Protein AF-A0A9E5YAW2-F1 (afdb_monomer)

Solvent-accessible surface area (backbone atoms only — not comparable to full-atom values): 20060 Å² total; per-residue (Å²): 83,80,45,77,28,49,74,46,93,93,52,89,52,73,69,43,76,51,78,44,62,69,88,76,58,61,86,95,58,71,32,75,67,67,54,45,67,61,43,64,74,60,48,50,75,54,28,79,39,36,44,41,81,50,26,52,58,41,66,25,52,77,63,74,43,56,58,72,37,30,33,29,75,43,44,93,49,40,41,65,52,37,74,77,42,50,67,67,37,47,76,61,71,46,84,53,78,42,52,69,49,30,47,76,70,46,33,40,33,31,30,29,69,80,72,53,70,47,65,26,32,48,70,28,44,41,49,27,47,70,42,59,87,81,56,57,38,34,55,41,79,73,71,71,26,29,30,51,39,34,69,59,67,92,63,56,42,78,39,36,48,52,55,52,54,51,39,50,68,35,81,41,70,35,86,65,70,95,61,46,74,43,74,42,69,10,54,54,65,36,77,56,17,52,65,29,73,93,47,39,80,40,61,82,95,68,80,55,27,36,37,40,38,53,22,66,35,69,57,52,81,64,40,29,38,32,78,51,65,30,37,36,20,63,42,23,26,36,40,46,47,49,93,79,41,51,58,28,55,50,53,46,57,60,22,64,70,38,50,41,49,46,67,47,74,30,45,78,39,79,47,99,69,16,32,36,37,50,53,39,80,54,49,46,70,39,65,28,48,72,54,83,67,48,74,83,52,76,78,60,51,67,51,47,68,46,71,66,47,47,53,77,63,37,71,72,33,66,44,47,50,53,52,37,35,54,53,35,42,63,66,66,45,93,57,28,73,64,50,49,56,58,48,49,55,45,38,53,50,49,54,48,54,44,43,52,53,19,55,59,66,66,80,76,119

Radius of gyration: 24.09 Å; Cα contacts (8 Å, |Δi|>4): 649; chains: 1; bounding box: 56×38×74 Å

Mean predicted aligned error: 6.83 Å

Secondary structure (DSSP, 8-state):
-EEEEESSTT-S-EEEEEE--GGGPPTT-GGGGT--HHIIIIIGGG--EEGGGTEEEEEPB--S-HHHHEEEE-GGGHHHHHHH-HHHHHHTT---SSHHHHHHTTEEEEEETTS-EEEEEGGGEEEEE--GGG--BSEESS--EEEE--SSTT---HHHHHHHHHHHT-EEEP-SSTTTT-EEE-GGGSTTGGGS-S-TT-------EEEEEBSEESS---EEEEEEEEEEBTTBEEEEEGGG-HHHHHHHHTSHHHHHHHHHHSEE--STT--EE--HHHHTT-EE--GGGS---GGGGGGTSSBPPPHHHHTT-HHHHHHHHHHHHHHT-S-HHHHHHHHHHHHHHHHHHHHHHHHHTTS--

pLDDT: mean 89.14, std 11.14, range [32.22, 98.44]

Foldseek 3Di:
DKAFDALAVPDPHTPDIDDDDPVPDDPPAPLVNQFDPCCVPPNQVLLPAALLVFKAKFFFFDLVCQQQFKKFFPLVCVLVVCVVPVPVVVVLVDPDNHSVSLVVVQWTWIAGPVGDIFIFHVQQKFAEAAACVVAFAQEAADRRMITGAHVVNVDGDPSVVVSQVVQQQDFDAACDDPRHGDTDGHQCPRPRLVVPPPHSRHTPDDWFAQWKAFFWAAQFQHIHGYPDGGGYHNRIMHIGGPPPLRPLSRLCSLALSNLSLQLSQFDQDADDQRITGDDSVSSRGRGHHPSVLDDPDVVLVVLRRDTTDGLVVLLVRPSNVVSNLSRCVSSPDPCSVVSSVVSSVSSVSSSVSSRVNSVVSVVPD

Structure (mmCIF, N/CA/C/O backbone):
data_AF-A0A9E5YAW2-F1
#
_entry.id   AF-A0A9E5YAW2-F1
#
loop_
_atom_site.group_PDB
_atom_site.id
_atom_site.type_symbol
_atom_site.label_atom_id
_atom_site.label_alt_id
_atom_site.label_comp_id
_atom_site.label_asym_id
_atom_site.label_entity_id
_atom_site.label_seq_id
_atom_site.pdbx_PDB_ins_code
_atom_site.Cartn_x
_atom_site.Cartn_y
_atom_site.Cartn_z
_atom_site.occupancy
_atom_site.B_iso_or_equiv
_atom_site.auth_seq_id
_atom_site.auth_comp_id
_atom_site.auth_asym_id
_atom_site.auth_atom_id
_atom_site.pdbx_PDB_model_num
ATOM 1 N N . MET A 1 1 ? -9.498 -16.369 33.486 1.00 65.00 1 MET A N 1
ATOM 2 C CA . MET A 1 1 ? -8.030 -16.239 33.370 1.00 65.00 1 MET A CA 1
ATOM 3 C C . MET A 1 1 ? -7.664 -14.781 33.599 1.00 65.00 1 MET A C 1
ATOM 5 O O . MET A 1 1 ? -8.231 -13.917 32.940 1.00 65.00 1 MET A O 1
ATOM 9 N N . ARG A 1 2 ? -6.793 -14.501 34.575 1.00 75.19 2 ARG A N 1
ATOM 10 C CA . ARG A 1 2 ? -6.318 -13.142 34.854 1.00 75.19 2 ARG A CA 1
ATOM 11 C C . ARG A 1 2 ? -5.061 -12.883 34.041 1.00 75.19 2 ARG A C 1
ATOM 13 O O . ARG A 1 2 ? -4.143 -13.696 34.037 1.00 75.19 2 ARG A O 1
ATOM 20 N N . PHE A 1 3 ? -5.040 -11.746 33.379 1.00 72.56 3 PHE A N 1
ATOM 21 C CA . PHE A 1 3 ? -3.914 -11.259 32.619 1.00 72.56 3 PHE A CA 1
ATOM 22 C C . PHE A 1 3 ? -3.433 -9.956 33.236 1.00 72.56 3 PHE A C 1
ATOM 24 O O . PHE A 1 3 ? -4.241 -9.074 33.523 1.00 72.56 3 PHE A O 1
ATOM 31 N N . THR A 1 4 ? -2.126 -9.833 33.427 1.00 75.94 4 THR A N 1
ATOM 32 C CA . THR A 1 4 ? -1.498 -8.626 33.964 1.00 75.94 4 THR A CA 1
ATOM 33 C C . THR A 1 4 ? -0.470 -8.142 32.955 1.00 75.94 4 THR A C 1
ATOM 35 O O . THR A 1 4 ? 0.421 -8.888 32.554 1.00 75.94 4 THR A O 1
ATOM 38 N N . TYR A 1 5 ? -0.627 -6.903 32.513 1.00 72.62 5 TYR A N 1
ATOM 39 C CA . TYR A 1 5 ? 0.250 -6.226 31.578 1.00 72.62 5 TYR A CA 1
ATOM 40 C C . TYR A 1 5 ? 1.041 -5.164 32.330 1.00 72.62 5 TYR A C 1
ATOM 42 O O . TYR A 1 5 ? 0.468 -4.285 32.974 1.00 72.62 5 TYR A O 1
ATOM 50 N N . LEU A 1 6 ? 2.361 -5.276 32.264 1.00 75.31 6 LEU A N 1
ATOM 51 C CA . LEU A 1 6 ? 3.294 -4.431 33.000 1.00 75.31 6 LEU A CA 1
ATOM 52 C C . LEU A 1 6 ? 3.747 -3.245 32.141 1.00 75.31 6 LEU A C 1
ATOM 54 O O . LEU A 1 6 ? 3.775 -3.335 30.905 1.00 75.31 6 LEU A O 1
ATOM 58 N N . GLU A 1 7 ? 4.138 -2.155 32.799 1.00 70.31 7 GLU A N 1
ATOM 59 C CA . GLU A 1 7 ? 4.706 -0.952 32.164 1.00 70.31 7 GLU A CA 1
ATOM 60 C C . GLU A 1 7 ? 5.936 -1.297 31.302 1.00 70.31 7 GLU A C 1
ATOM 62 O O . GLU A 1 7 ? 6.009 -0.952 30.122 1.00 70.31 7 GLU A O 1
ATOM 67 N N . LYS A 1 8 ? 6.850 -2.113 31.840 1.00 68.94 8 LYS A N 1
ATOM 68 C CA . LYS A 1 8 ? 8.049 -2.618 31.151 1.00 68.94 8 LYS A CA 1
ATOM 69 C C . LYS A 1 8 ? 8.247 -4.113 31.391 1.00 68.94 8 LYS A C 1
ATOM 71 O O . LYS A 1 8 ? 7.781 -4.655 32.393 1.00 68.94 8 LYS A O 1
ATOM 76 N N . TYR A 1 9 ? 8.961 -4.783 30.485 1.00 62.72 9 TYR A N 1
ATOM 77 C CA . TYR A 1 9 ? 9.350 -6.183 30.680 1.00 62.72 9 TYR A CA 1
ATOM 78 C C . TYR A 1 9 ? 10.187 -6.323 31.962 1.00 62.72 9 TYR A C 1
ATOM 80 O O . TYR A 1 9 ? 11.156 -5.590 32.142 1.00 62.72 9 TYR A O 1
ATOM 88 N N . GLY A 1 10 ? 9.778 -7.225 32.862 1.00 63.66 10 GLY A N 1
ATOM 89 C CA . GLY A 1 10 ? 10.436 -7.453 34.157 1.00 63.66 10 GLY A CA 1
ATOM 90 C C . GLY A 1 10 ? 10.156 -6.404 35.246 1.00 63.66 10 GLY A C 1
ATOM 91 O O . GLY A 1 10 ? 10.784 -6.456 36.297 1.00 63.66 10 GLY A O 1
ATOM 92 N N . GLY A 1 11 ? 9.252 -5.442 35.021 1.00 68.12 11 GLY A N 1
ATOM 93 C CA . GLY A 1 11 ? 8.845 -4.468 36.045 1.00 68.12 11 GLY A CA 1
ATOM 94 C C . GLY A 1 11 ? 7.779 -4.999 37.015 1.00 68.12 11 GLY A C 1
ATOM 95 O O . GLY A 1 11 ? 7.098 -5.971 36.714 1.00 68.12 11 GLY A O 1
ATOM 96 N N . ALA A 1 12 ? 7.595 -4.331 38.157 1.00 74.69 12 ALA A N 1
ATOM 97 C CA . ALA A 1 12 ? 6.515 -4.635 39.111 1.00 74.69 12 ALA A CA 1
ATOM 98 C C . ALA A 1 12 ? 5.248 -3.780 38.895 1.00 74.69 12 ALA A C 1
ATOM 100 O O . ALA A 1 12 ? 4.178 -4.106 39.402 1.00 74.69 12 ALA A O 1
ATOM 101 N N . GLU A 1 13 ? 5.361 -2.689 38.135 1.00 78.44 13 GLU A N 1
ATOM 102 C CA . GLU A 1 13 ? 4.274 -1.735 37.928 1.00 78.44 13 GLU A CA 1
ATOM 103 C C . GLU A 1 13 ? 3.250 -2.264 36.913 1.00 78.44 13 GLU A C 1
ATOM 105 O O . GLU A 1 13 ? 3.558 -2.526 35.741 1.00 78.44 13 GLU A O 1
ATOM 110 N N . VAL A 1 14 ? 2.016 -2.446 37.389 1.00 76.06 14 VAL A N 1
ATOM 111 C CA . VAL A 1 14 ? 0.897 -2.965 36.602 1.00 76.06 14 VAL A CA 1
ATOM 112 C C . VAL A 1 14 ? 0.256 -1.831 35.816 1.00 76.06 14 VAL A C 1
ATOM 114 O O . VAL A 1 14 ? -0.416 -0.978 36.382 1.00 76.06 14 VAL A O 1
ATOM 117 N N . ARG A 1 15 ? 0.392 -1.878 34.489 1.00 73.31 15 ARG A N 1
ATOM 118 C CA . ARG A 1 15 ? -0.282 -0.951 33.573 1.00 73.31 15 ARG A CA 1
ATOM 119 C C . ARG A 1 15 ? -1.745 -1.327 33.357 1.00 73.31 15 ARG A C 1
ATOM 121 O O . ARG A 1 15 ? -2.610 -0.466 33.247 1.00 73.31 15 ARG A O 1
ATOM 128 N N . ARG A 1 16 ? -2.034 -2.627 33.250 1.00 73.75 16 ARG A N 1
ATOM 129 C CA . ARG A 1 16 ? -3.397 -3.133 33.042 1.00 73.75 16 ARG A CA 1
ATOM 130 C C . ARG A 1 16 ? -3.563 -4.521 33.634 1.00 73.75 16 ARG A C 1
ATOM 132 O O . ARG A 1 16 ? -2.682 -5.363 33.496 1.00 73.75 16 ARG A O 1
ATOM 139 N N . SER A 1 17 ? -4.717 -4.795 34.233 1.00 75.62 17 SER A N 1
ATOM 140 C CA . SER A 1 17 ? -5.128 -6.155 34.580 1.00 75.62 17 SER A CA 1
ATOM 141 C C . SER A 1 17 ? -6.511 -6.422 34.005 1.00 75.62 17 SER A C 1
ATOM 143 O O . SER A 1 17 ? -7.418 -5.615 34.185 1.00 75.62 17 SER A O 1
ATOM 145 N N . VAL A 1 18 ? -6.664 -7.530 33.283 1.00 73.69 18 VAL A N 1
ATOM 146 C CA . VAL A 1 18 ? -7.937 -7.935 32.679 1.00 73.69 18 VAL A CA 1
ATOM 147 C C . VAL A 1 18 ? -8.243 -9.360 33.109 1.00 73.69 18 VAL A C 1
ATOM 149 O O . VAL A 1 18 ? -7.378 -10.236 33.058 1.00 73.69 18 VAL A O 1
ATOM 152 N N . VAL A 1 19 ? -9.480 -9.605 33.527 1.00 75.56 19 VAL A N 1
ATOM 153 C CA . VAL A 1 19 ? -9.985 -10.953 33.785 1.00 75.56 19 VAL A CA 1
ATOM 154 C C . VAL A 1 19 ? -10.894 -11.327 32.626 1.00 75.56 19 VAL A C 1
ATOM 156 O O . VAL A 1 19 ? -11.903 -10.674 32.394 1.00 75.56 19 VAL A O 1
ATOM 159 N N . LEU A 1 20 ? -10.515 -12.361 31.878 1.00 71.88 20 LEU A N 1
ATOM 160 C CA . LEU A 1 20 ? -11.293 -12.871 30.749 1.00 71.88 20 LEU A CA 1
ATOM 161 C C . LEU A 1 20 ? -11.711 -14.311 31.015 1.00 71.88 20 LEU A C 1
ATOM 163 O O . LEU A 1 20 ? -10.926 -15.098 31.557 1.00 71.88 20 LEU A O 1
ATOM 167 N N . ASP A 1 21 ? -12.929 -14.674 30.620 1.00 74.06 21 ASP A N 1
ATOM 168 C CA . ASP A 1 21 ? -13.334 -16.077 30.582 1.00 74.06 21 ASP A CA 1
ATOM 169 C C . ASP A 1 21 ? -12.431 -16.835 29.597 1.00 74.06 21 ASP A C 1
ATOM 171 O O . ASP A 1 21 ? -12.177 -16.395 28.479 1.00 74.06 21 ASP A O 1
ATOM 175 N N . ARG A 1 22 ? -11.927 -18.000 30.009 1.00 69.38 22 ARG A N 1
ATOM 176 C CA . ARG A 1 22 ? -11.088 -18.842 29.153 1.00 69.38 22 ARG A CA 1
ATOM 177 C C . ARG A 1 22 ? -11.827 -19.251 27.876 1.00 69.38 22 ARG A C 1
ATOM 179 O O . ARG A 1 22 ? -11.184 -19.378 26.839 1.00 69.38 22 ARG A O 1
ATOM 186 N N . LYS A 1 23 ? -13.154 -19.415 27.936 1.00 75.19 23 LYS A N 1
ATOM 187 C CA . LYS A 1 23 ? -13.983 -19.772 26.774 1.00 75.19 23 LYS A CA 1
ATOM 188 C C . LYS A 1 23 ? -14.096 -18.646 25.739 1.00 75.19 23 LYS A C 1
ATOM 190 O O . LYS A 1 23 ? -14.347 -18.934 24.575 1.00 75.19 23 LYS A O 1
ATOM 195 N N . SER A 1 24 ? -13.885 -17.384 26.129 1.00 68.12 24 SER A N 1
ATOM 196 C CA . SER A 1 24 ? -13.964 -16.233 25.215 1.00 68.12 24 SER A CA 1
ATOM 197 C C . SER A 1 24 ? -12.630 -15.889 24.536 1.00 68.12 24 SER A C 1
ATOM 199 O O . SER A 1 24 ? -12.587 -15.048 23.632 1.00 68.12 24 SER A O 1
ATOM 201 N N . LEU A 1 25 ? -11.535 -16.551 24.929 1.00 66.31 25 LEU A N 1
ATOM 202 C CA . LEU A 1 25 ? -10.211 -16.343 24.348 1.00 66.31 25 LEU A CA 1
ATOM 203 C C . LEU A 1 25 ? -10.089 -17.031 22.987 1.00 66.31 25 LEU A C 1
ATOM 205 O O . LEU A 1 25 ? -10.254 -18.243 22.865 1.00 66.31 25 LEU A O 1
ATOM 209 N N . LYS A 1 26 ? -9.705 -16.265 21.960 1.00 64.81 26 LYS A N 1
ATOM 210 C CA . LYS A 1 26 ? -9.319 -16.826 20.659 1.00 64.81 26 LYS A CA 1
ATOM 211 C C . LYS A 1 26 ? -7.856 -17.303 20.712 1.00 64.81 26 LYS A C 1
ATOM 213 O O . LYS A 1 26 ? -6.978 -16.477 20.984 1.00 64.81 26 LYS A O 1
ATOM 218 N N . PRO A 1 27 ? -7.562 -18.590 20.433 1.00 48.16 27 PRO A N 1
ATOM 219 C CA . PRO A 1 27 ? -6.197 -19.116 20.424 1.00 48.16 27 PRO A CA 1
ATOM 220 C C . PRO A 1 27 ? -5.255 -18.298 19.529 1.00 48.16 27 PRO A C 1
ATOM 222 O O . PRO A 1 27 ? -5.649 -17.828 18.462 1.00 48.16 27 PRO A O 1
ATOM 225 N N . GLY A 1 28 ? -4.011 -18.103 19.976 1.00 54.00 28 GLY A N 1
ATOM 226 C CA . GLY A 1 28 ? -2.974 -17.376 19.229 1.00 54.00 28 GLY A CA 1
ATOM 227 C C . GLY A 1 28 ? -3.134 -15.851 19.186 1.00 54.00 28 GLY A C 1
ATOM 228 O O . GLY A 1 28 ? -2.258 -15.163 18.665 1.00 54.00 28 GLY A O 1
ATOM 229 N N . LYS A 1 29 ? -4.212 -15.291 19.751 1.00 61.41 29 LYS A N 1
ATOM 230 C CA . LYS A 1 29 ? -4.446 -13.844 19.772 1.00 61.41 29 LYS A CA 1
ATOM 231 C C . LYS A 1 29 ? -4.074 -13.258 21.134 1.00 61.41 29 LYS A C 1
ATOM 233 O O . LYS A 1 29 ? -4.841 -13.330 22.081 1.00 61.41 29 LYS A O 1
ATOM 238 N N . TRP A 1 30 ? -2.904 -12.628 21.222 1.00 62.75 30 TRP A N 1
ATOM 239 C CA . TRP A 1 30 ? -2.396 -11.995 22.454 1.00 62.75 30 TRP A CA 1
ATOM 240 C C . TRP A 1 30 ? -2.810 -10.526 22.618 1.00 62.75 30 TRP A C 1
ATOM 242 O O . TRP A 1 30 ? -2.383 -9.855 23.559 1.00 62.75 30 TRP A O 1
ATOM 252 N N . PHE A 1 31 ? -3.635 -9.997 21.709 1.00 74.12 31 PHE A N 1
ATOM 253 C CA . PHE A 1 31 ? -4.048 -8.594 21.760 1.00 74.12 31 PHE A CA 1
ATOM 254 C C . PHE A 1 31 ? -4.855 -8.267 23.022 1.00 74.12 31 PHE A C 1
ATOM 256 O O . PHE A 1 31 ? -4.819 -7.127 23.464 1.00 74.12 31 PHE A O 1
ATOM 263 N N . TYR A 1 32 ? -5.497 -9.258 23.650 1.00 71.75 32 TYR A N 1
ATOM 264 C CA . TYR A 1 32 ? -6.253 -9.099 24.897 1.00 71.75 32 TYR A CA 1
ATOM 265 C C . TYR A 1 32 ? -5.439 -8.483 26.049 1.00 71.75 32 TYR A C 1
ATOM 267 O O . TYR A 1 32 ? -6.006 -7.788 26.884 1.00 71.75 32 TYR A O 1
ATOM 275 N N . LEU A 1 33 ? -4.113 -8.672 26.072 1.00 74.00 33 LEU A N 1
ATOM 276 C CA . LEU A 1 33 ? -3.223 -8.036 27.056 1.00 74.00 33 LEU A CA 1
ATOM 277 C C . LEU A 1 33 ? -3.119 -6.516 26.875 1.00 74.00 33 LEU A C 1
ATOM 279 O O . LEU A 1 33 ? -2.880 -5.781 27.828 1.00 74.00 33 LEU A O 1
ATOM 283 N N . ARG A 1 34 ? -3.256 -6.065 25.628 1.00 80.19 34 ARG A N 1
ATOM 284 C CA . ARG A 1 34 ? -2.992 -4.694 25.175 1.00 80.19 34 ARG A CA 1
ATOM 285 C C . ARG A 1 34 ? -4.265 -3.941 24.805 1.00 80.19 34 ARG A C 1
ATOM 287 O O . ARG A 1 34 ? -4.226 -2.727 24.647 1.00 80.19 34 ARG A O 1
ATOM 294 N N . ALA A 1 35 ? -5.383 -4.647 24.660 1.00 86.44 35 ALA A N 1
ATOM 295 C CA . ALA A 1 35 ? -6.658 -4.108 24.214 1.00 86.44 35 ALA A CA 1
ATOM 296 C C . ALA A 1 35 ? -7.276 -3.185 25.267 1.00 86.44 35 ALA A C 1
ATOM 298 O O . ALA A 1 35 ? -7.480 -3.632 26.402 1.00 86.44 35 ALA A O 1
ATOM 299 N N . PRO A 1 36 ? -7.543 -1.911 24.936 1.00 89.88 36 PRO A N 1
ATOM 300 C CA . PRO A 1 36 ? -8.233 -0.988 25.831 1.00 89.88 36 PRO A CA 1
ATOM 301 C C . PRO A 1 36 ? -9.628 -1.499 26.198 1.00 89.88 36 PRO A C 1
ATOM 303 O O . PRO A 1 36 ? -10.259 -2.215 25.416 1.00 89.88 36 PRO A O 1
ATOM 306 N N . LYS A 1 37 ? -10.125 -1.121 27.382 1.00 88.44 37 LYS A N 1
ATOM 307 C CA . LYS A 1 37 ? -11.420 -1.593 27.905 1.00 88.44 37 LYS A CA 1
ATOM 308 C C . LYS A 1 37 ? -12.564 -1.304 26.927 1.00 88.44 37 LYS A C 1
ATOM 310 O O . LYS A 1 37 ? -13.322 -2.209 26.591 1.00 88.44 37 LYS A O 1
ATOM 315 N N . ILE A 1 38 ? -12.609 -0.088 26.372 1.00 91.75 38 ILE A N 1
ATOM 316 C CA . ILE A 1 38 ? -13.600 0.294 25.355 1.00 91.75 38 ILE A CA 1
ATOM 317 C C . ILE A 1 38 ? -13.543 -0.592 24.105 1.00 91.75 38 ILE A C 1
ATOM 319 O O . ILE A 1 38 ? -14.588 -0.924 23.544 1.00 91.75 38 ILE A O 1
ATOM 323 N N . PHE A 1 39 ? -12.349 -1.022 23.684 1.00 93.12 39 PHE A N 1
ATOM 324 C CA . PHE A 1 39 ? -12.224 -1.901 22.529 1.00 93.12 39 PHE A CA 1
ATOM 325 C C . PHE A 1 39 ? -12.896 -3.245 22.794 1.00 93.12 39 PHE A C 1
ATOM 327 O O . PHE A 1 39 ? -13.661 -3.710 21.962 1.00 93.12 39 PHE A O 1
ATOM 334 N N . ILE A 1 40 ? -12.642 -3.856 23.953 1.00 89.25 40 ILE A N 1
ATOM 335 C CA . ILE A 1 40 ? -13.205 -5.167 24.298 1.00 89.25 40 ILE A CA 1
ATOM 336 C C . ILE A 1 40 ? -14.709 -5.090 24.575 1.00 89.25 40 ILE A C 1
ATOM 338 O O . ILE A 1 40 ? -15.444 -5.962 24.123 1.00 89.25 40 ILE A O 1
ATOM 342 N N . GLU A 1 41 ? -15.164 -4.072 25.304 1.00 90.00 41 GLU A N 1
ATOM 343 C CA . GLU A 1 41 ? -16.544 -4.005 25.803 1.00 90.00 41 GLU A CA 1
ATOM 344 C C . GLU A 1 41 ? -17.524 -3.365 24.819 1.00 90.00 41 GLU A C 1
ATOM 346 O O . GLU A 1 41 ? -18.685 -3.761 24.777 1.00 90.00 41 GLU A O 1
ATOM 351 N N . LYS A 1 42 ? -17.080 -2.376 24.032 1.00 93.44 42 LYS A N 1
ATOM 352 C CA . LYS A 1 42 ? -17.968 -1.593 23.158 1.00 93.44 42 LYS A CA 1
ATOM 353 C C . LYS A 1 42 ? -17.715 -1.838 21.670 1.00 93.44 42 LYS A C 1
ATOM 355 O O . LYS A 1 42 ? -18.670 -2.040 20.925 1.00 93.44 42 LYS A O 1
ATOM 360 N N . ILE A 1 43 ? -16.455 -1.819 21.226 1.00 95.44 43 ILE A N 1
ATOM 361 C CA . ILE A 1 43 ? -16.110 -1.843 19.789 1.00 95.44 43 ILE A CA 1
ATOM 362 C C . ILE A 1 43 ? -16.117 -3.268 19.228 1.00 95.44 43 ILE A C 1
ATOM 364 O O . ILE A 1 43 ? -16.893 -3.574 18.327 1.00 95.44 43 ILE A O 1
ATOM 368 N N . LEU A 1 44 ? -15.278 -4.158 19.764 1.00 93.81 44 LEU A N 1
ATOM 369 C CA . LEU A 1 44 ? -15.082 -5.524 19.274 1.00 93.81 44 LEU A CA 1
ATOM 370 C C . LEU A 1 44 ? -16.385 -6.339 19.169 1.00 93.81 44 LEU A C 1
ATOM 372 O O . LEU A 1 44 ? -16.517 -7.048 18.173 1.00 93.81 44 LEU A O 1
ATOM 376 N N . PRO A 1 45 ? -17.361 -6.243 20.100 1.00 93.69 45 PRO A N 1
ATOM 377 C CA . PRO A 1 45 ? -18.632 -6.960 19.976 1.00 93.69 45 PRO A CA 1
ATOM 378 C C . PRO A 1 45 ? -19.456 -6.562 18.745 1.00 93.69 45 PRO A C 1
ATOM 380 O O . PRO A 1 45 ? -20.249 -7.366 18.264 1.00 93.69 45 PRO A O 1
ATOM 383 N N . LYS A 1 46 ? -19.258 -5.348 18.213 1.00 96.38 46 LYS A N 1
ATOM 384 C CA . LYS A 1 46 ? -19.918 -4.869 16.989 1.00 96.38 46 LYS A CA 1
ATOM 385 C C . LYS A 1 46 ? -19.139 -5.205 15.709 1.00 96.38 46 LYS A C 1
ATOM 387 O O . LYS A 1 46 ? -19.685 -5.090 14.616 1.00 96.38 46 LYS A O 1
ATOM 392 N N . LEU A 1 47 ? -17.885 -5.653 15.821 1.00 96.38 47 LEU A N 1
ATOM 393 C CA . LEU A 1 47 ? -17.058 -6.081 14.689 1.00 96.38 47 LEU A CA 1
ATOM 394 C C . LEU A 1 47 ? -17.267 -7.579 14.400 1.00 96.38 47 LEU A C 1
ATOM 396 O O . LEU A 1 47 ? -16.401 -8.418 14.666 1.00 96.38 47 LEU A O 1
ATOM 400 N N . THR A 1 48 ? -18.462 -7.916 13.914 1.00 95.88 48 THR A N 1
ATOM 401 C CA . THR A 1 48 ? -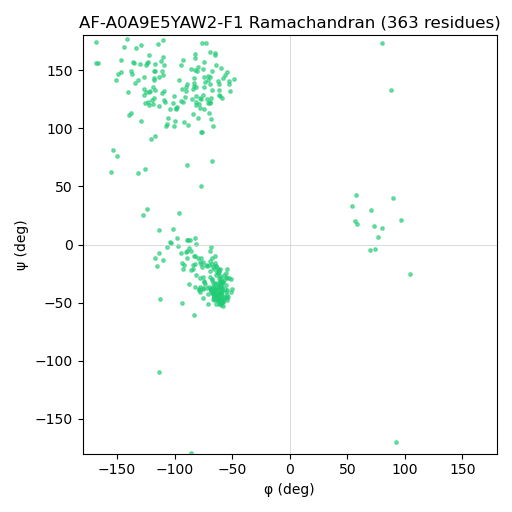18.936 -9.300 13.740 1.00 95.88 48 THR A CA 1
ATOM 402 C C . THR A 1 48 ? -18.468 -9.979 12.449 1.00 95.88 48 THR A C 1
ATOM 404 O O . THR A 1 48 ? -18.597 -11.197 12.329 1.00 95.88 48 THR A O 1
ATOM 407 N N . TYR A 1 49 ? -17.874 -9.229 11.522 1.00 97.19 49 TYR A N 1
ATOM 408 C CA . TYR A 1 49 ? -17.356 -9.709 10.240 1.00 97.19 49 TYR A CA 1
ATOM 409 C C . TYR A 1 49 ? -15.827 -9.680 10.217 1.00 97.19 49 TYR A C 1
ATOM 411 O O . TYR A 1 49 ? -15.168 -9.206 11.148 1.00 97.19 49 TYR A O 1
ATOM 419 N N . LYS A 1 50 ? -15.230 -10.179 9.136 1.00 96.56 50 LYS A N 1
ATOM 420 C CA . LYS A 1 50 ? -13.798 -10.063 8.866 1.00 96.56 50 LYS A CA 1
ATOM 421 C C . LYS A 1 50 ? -13.565 -9.267 7.592 1.00 96.56 50 LYS A C 1
ATOM 423 O O . LYS A 1 50 ? -14.338 -9.360 6.649 1.00 96.56 50 LYS A O 1
ATOM 428 N N . LEU A 1 51 ? -12.446 -8.553 7.519 1.00 96.94 51 LEU A N 1
ATOM 429 C CA . LEU A 1 51 ? -12.104 -7.765 6.331 1.00 96.94 51 LEU A CA 1
ATOM 430 C C . LEU A 1 51 ? -12.024 -8.632 5.058 1.00 96.94 51 LEU A C 1
ATOM 432 O O . LEU A 1 51 ? -12.393 -8.188 3.976 1.00 96.94 51 LEU A O 1
ATOM 436 N N . GLY A 1 52 ? -11.616 -9.897 5.204 1.00 96.19 52 GLY A N 1
ATOM 437 C CA . GLY A 1 52 ? -11.602 -10.878 4.117 1.00 96.19 52 GLY A CA 1
ATOM 438 C C . GLY A 1 52 ? -12.973 -11.252 3.547 1.00 96.19 52 GLY A C 1
ATOM 439 O O . GLY A 1 52 ? -13.026 -11.833 2.466 1.00 96.19 52 GLY A O 1
ATOM 440 N N . ASP A 1 53 ? -14.059 -10.932 4.253 1.00 96.50 53 ASP A N 1
ATOM 441 C CA . ASP A 1 53 ? -15.426 -11.131 3.768 1.00 96.50 53 ASP A CA 1
ATOM 442 C C . ASP A 1 53 ? -15.809 -10.053 2.732 1.00 96.50 53 ASP A C 1
ATOM 444 O O . ASP A 1 53 ? -16.720 -10.269 1.939 1.00 96.50 53 ASP A O 1
ATOM 448 N N . PHE A 1 54 ? -15.087 -8.922 2.697 1.00 97.25 54 PHE A N 1
ATOM 449 C CA . PHE A 1 54 ? -15.366 -7.772 1.822 1.00 97.25 54 PHE A CA 1
ATOM 450 C C . PHE A 1 54 ? -14.274 -7.487 0.792 1.00 97.25 54 PHE A C 1
ATOM 452 O O . PHE A 1 54 ? -14.538 -6.791 -0.185 1.00 97.25 54 PHE A O 1
ATOM 459 N N . ALA A 1 55 ? -13.055 -7.994 0.982 1.00 96.62 55 ALA A N 1
ATOM 460 C CA . ALA A 1 55 ? -11.959 -7.776 0.045 1.00 96.62 55 ALA A CA 1
ATOM 461 C C . ALA A 1 55 ? -10.970 -8.948 0.012 1.00 96.62 55 ALA A C 1
ATOM 463 O O . ALA A 1 55 ? -10.688 -9.578 1.033 1.00 96.62 55 ALA A O 1
ATOM 464 N N . GLU A 1 56 ? -10.389 -9.207 -1.158 1.00 96.12 56 GLU A N 1
ATOM 465 C CA . GLU A 1 56 ? -9.178 -10.018 -1.278 1.00 96.12 56 GLU A CA 1
ATOM 466 C C . GLU A 1 56 ? -7.958 -9.128 -1.006 1.00 96.12 56 GLU A C 1
ATOM 468 O O . GLU A 1 56 ? -7.881 -8.009 -1.500 1.00 96.12 56 GLU A O 1
ATOM 473 N N . ILE A 1 57 ? -6.985 -9.604 -0.226 1.00 95.06 57 ILE A N 1
ATOM 474 C CA . ILE A 1 57 ? -5.754 -8.857 0.053 1.00 95.06 57 ILE A CA 1
ATOM 475 C C . ILE A 1 57 ? -4.570 -9.698 -0.395 1.00 95.06 57 ILE A C 1
ATOM 477 O O . ILE A 1 57 ? -4.361 -10.807 0.102 1.00 95.06 57 ILE A O 1
ATOM 481 N N . LYS A 1 58 ? -3.777 -9.162 -1.324 1.00 95.25 58 LYS A N 1
ATOM 482 C CA . LYS A 1 58 ? -2.574 -9.815 -1.841 1.00 95.25 58 LYS A CA 1
ATOM 483 C C . LYS A 1 58 ? -1.324 -9.090 -1.398 1.00 95.25 58 LYS A C 1
ATOM 485 O O . LYS A 1 58 ? -1.290 -7.881 -1.201 1.00 95.25 58 LYS A O 1
ATOM 490 N N . PHE A 1 59 ? -0.274 -9.874 -1.242 1.00 93.19 59 PHE A N 1
ATOM 491 C CA . PHE A 1 59 ? 1.054 -9.369 -0.963 1.00 93.19 59 PHE A CA 1
ATOM 492 C C . PHE A 1 59 ? 1.635 -8.667 -2.200 1.00 93.19 59 PHE A C 1
ATOM 494 O O . PHE A 1 59 ? 1.430 -9.144 -3.316 1.00 93.19 59 PHE A O 1
ATOM 501 N N . GLY A 1 60 ? 2.360 -7.563 -1.999 1.00 93.25 60 GLY A N 1
ATOM 502 C CA . GLY A 1 60 ? 3.031 -6.851 -3.085 1.00 93.25 60 GLY A CA 1
ATOM 503 C C . GLY A 1 60 ? 4.140 -7.658 -3.768 1.00 93.25 60 GLY A C 1
ATOM 504 O O . GLY A 1 60 ? 4.623 -8.677 -3.265 1.00 93.25 60 GLY A O 1
ATOM 505 N N . ILE A 1 61 ? 4.560 -7.191 -4.939 1.00 93.75 61 ILE A N 1
ATOM 506 C CA . ILE A 1 61 ? 5.507 -7.881 -5.815 1.00 93.75 61 ILE A CA 1
ATOM 507 C C . ILE A 1 61 ? 6.895 -7.937 -5.172 1.00 93.75 61 ILE A C 1
ATOM 509 O O . ILE A 1 61 ? 7.450 -6.932 -4.723 1.00 93.75 61 ILE A O 1
ATOM 513 N N . LYS A 1 62 ? 7.501 -9.127 -5.212 1.00 92.75 62 LYS A N 1
ATOM 514 C CA . LYS A 1 62 ? 8.936 -9.332 -4.993 1.00 92.75 62 LYS A CA 1
ATOM 515 C C . LYS A 1 62 ? 9.598 -9.623 -6.324 1.00 92.75 62 LYS A C 1
ATOM 517 O O . LYS A 1 62 ? 9.440 -10.710 -6.862 1.00 92.75 62 LYS A O 1
ATOM 522 N N . THR A 1 63 ? 10.370 -8.667 -6.821 1.00 93.50 63 THR A N 1
ATOM 523 C CA . THR A 1 63 ? 11.064 -8.817 -8.107 1.00 93.50 63 THR A CA 1
ATOM 524 C C . THR A 1 63 ? 12.364 -9.612 -7.984 1.00 93.50 63 THR A C 1
ATOM 526 O O . THR A 1 63 ? 12.860 -10.173 -8.952 1.00 93.50 63 THR A O 1
ATOM 529 N N . GLY A 1 64 ? 12.978 -9.604 -6.796 1.00 91.31 64 GLY A N 1
ATOM 530 C CA . GLY A 1 64 ? 14.280 -10.226 -6.568 1.00 91.31 64 GLY A CA 1
ATOM 531 C C . GLY A 1 64 ? 15.469 -9.533 -7.245 1.00 91.31 64 GLY A C 1
ATOM 532 O O . GLY A 1 64 ? 16.599 -9.943 -6.986 1.00 91.31 64 GLY A O 1
ATOM 533 N N . ALA A 1 65 ? 15.227 -8.500 -8.056 1.00 94.50 65 ALA A N 1
ATOM 534 C CA . ALA A 1 65 ? 16.224 -7.709 -8.770 1.00 94.50 65 ALA A CA 1
ATOM 535 C C . ALA A 1 65 ? 15.672 -6.304 -9.067 1.00 94.50 65 ALA A C 1
ATOM 537 O O . ALA A 1 65 ? 15.515 -5.913 -10.223 1.00 94.50 65 ALA A O 1
ATOM 538 N N . ASN A 1 66 ? 15.364 -5.533 -8.017 1.00 95.25 66 ASN A N 1
ATOM 539 C CA . ASN A 1 66 ? 14.791 -4.185 -8.154 1.00 95.25 66 ASN A CA 1
ATOM 540 C C . ASN A 1 66 ? 15.604 -3.295 -9.108 1.00 95.25 66 ASN A C 1
ATOM 542 O O . ASN A 1 66 ? 15.026 -2.440 -9.764 1.00 95.25 66 ASN A O 1
ATOM 546 N N . ASP A 1 67 ? 16.916 -3.520 -9.216 1.00 95.75 67 ASP A N 1
ATOM 547 C CA . ASP A 1 67 ? 17.795 -2.750 -10.093 1.00 95.75 67 ASP A CA 1
ATOM 548 C C . ASP A 1 67 ? 17.452 -2.851 -11.587 1.00 95.75 67 ASP A C 1
ATOM 550 O O . ASP A 1 67 ? 17.659 -1.896 -12.337 1.00 95.75 67 ASP A O 1
ATOM 554 N N . PHE A 1 68 ? 16.864 -3.979 -11.986 1.00 97.19 68 PHE A N 1
ATOM 555 C CA . PHE A 1 68 ? 16.322 -4.226 -13.318 1.00 97.19 68 PHE A CA 1
ATOM 556 C C . PHE A 1 68 ? 14.827 -3.884 -13.388 1.00 97.19 68 PHE A C 1
ATOM 558 O O . PHE A 1 68 ? 14.378 -3.148 -14.253 1.00 97.19 68 PHE A O 1
ATOM 565 N N . PHE A 1 69 ? 14.021 -4.388 -12.457 1.00 97.31 69 PHE A N 1
ATOM 566 C CA . PHE A 1 69 ? 12.568 -4.290 -12.607 1.00 97.31 69 PHE A CA 1
ATOM 567 C C . PHE A 1 69 ? 12.006 -2.897 -12.339 1.00 97.31 69 PHE A C 1
ATOM 569 O O . PHE A 1 69 ? 10.982 -2.539 -12.906 1.00 97.31 69 PHE A O 1
ATOM 576 N N . TYR A 1 70 ? 12.615 -2.128 -11.439 1.00 96.62 70 TYR A N 1
ATOM 577 C CA . TYR A 1 70 ? 12.085 -0.833 -11.035 1.00 96.62 70 TYR A CA 1
ATOM 578 C C . TYR A 1 70 ? 12.706 0.283 -11.861 1.00 96.62 70 TYR A C 1
ATOM 580 O O . TYR A 1 70 ? 13.927 0.389 -11.975 1.00 96.62 70 TYR A O 1
ATOM 588 N N . MET A 1 71 ? 11.864 1.190 -12.337 1.00 96.44 71 MET A N 1
ATOM 589 C CA . MET A 1 71 ? 12.297 2.344 -13.116 1.00 96.44 71 MET A CA 1
ATOM 590 C C . MET A 1 71 ? 11.497 3.596 -12.752 1.00 96.44 71 MET A C 1
ATOM 592 O O . MET A 1 71 ? 10.639 3.561 -11.859 1.00 96.44 71 MET A O 1
ATOM 596 N N . LYS A 1 72 ? 11.869 4.713 -13.366 1.00 95.81 72 LYS A N 1
ATOM 597 C CA . LYS A 1 72 ? 11.181 6.003 -13.318 1.00 95.81 72 LYS A CA 1
ATOM 598 C C . LYS A 1 72 ? 10.922 6.466 -14.740 1.00 95.81 72 LYS A C 1
ATOM 600 O O . LYS A 1 72 ? 11.783 6.249 -15.590 1.00 95.81 72 LYS A O 1
ATOM 605 N N . ASP A 1 73 ? 9.785 7.110 -14.957 1.00 94.75 73 ASP A N 1
ATOM 606 C CA . ASP A 1 73 ? 9.549 7.864 -16.183 1.00 94.75 73 ASP A CA 1
ATOM 607 C C . ASP A 1 73 ? 10.399 9.142 -16.165 1.00 94.75 73 ASP A C 1
ATOM 609 O O . ASP A 1 73 ? 10.384 9.909 -15.196 1.00 94.75 73 ASP A O 1
ATOM 613 N N . ILE A 1 74 ? 11.195 9.320 -17.214 1.00 94.81 74 ILE A N 1
ATOM 614 C CA . ILE A 1 74 ? 12.019 10.504 -17.450 1.00 94.81 74 ILE A CA 1
ATOM 615 C C . ILE A 1 74 ? 11.771 11.076 -18.852 1.00 94.81 74 ILE A C 1
ATOM 617 O O . ILE A 1 74 ? 12.645 11.740 -19.406 1.00 94.81 74 ILE A O 1
ATOM 621 N N . SER A 1 75 ? 10.596 10.831 -19.439 1.00 92.75 75 SER A N 1
ATOM 622 C CA . SER A 1 75 ? 10.232 11.271 -20.795 1.00 92.75 75 SER A CA 1
ATOM 623 C C . SER A 1 75 ? 10.324 12.784 -20.994 1.00 92.75 75 SER A C 1
ATOM 625 O O . SER A 1 75 ? 10.640 13.240 -22.087 1.00 92.75 75 SER A O 1
ATOM 627 N N . GLN A 1 76 ? 10.182 13.574 -19.930 1.00 92.38 76 GLN A N 1
ATOM 628 C CA . GLN A 1 76 ? 10.445 15.017 -19.922 1.00 92.38 76 GLN A CA 1
ATOM 629 C C . GLN A 1 76 ? 11.905 15.400 -20.233 1.00 92.38 76 GLN A C 1
ATOM 631 O O . GLN A 1 76 ? 12.168 16.532 -20.619 1.00 92.38 76 GLN A O 1
ATOM 636 N N . LEU A 1 77 ? 12.860 14.481 -20.061 1.00 92.56 77 LEU A N 1
ATOM 637 C CA . LEU A 1 77 ? 14.283 14.693 -20.356 1.00 92.56 77 LEU A CA 1
ATOM 638 C C . LEU A 1 77 ? 14.691 14.155 -21.735 1.00 92.56 77 LEU A C 1
ATOM 640 O O . LEU A 1 77 ? 15.862 14.260 -22.100 1.00 92.56 77 LEU A O 1
ATOM 644 N N . TYR A 1 78 ? 13.760 13.548 -22.479 1.00 91.69 78 TYR A N 1
ATOM 645 C CA . TYR A 1 78 ? 14.072 12.829 -23.712 1.00 91.69 78 TYR A CA 1
ATOM 646 C C . TYR A 1 78 ? 14.731 13.725 -24.761 1.00 91.69 78 TYR A C 1
ATOM 648 O O . TYR A 1 78 ? 15.806 13.398 -25.250 1.00 91.69 78 TYR A O 1
ATOM 656 N N . GLU A 1 79 ? 14.125 14.873 -25.062 1.00 91.62 79 GLU A N 1
ATOM 657 C CA . GLU A 1 79 ? 14.588 15.770 -26.129 1.00 91.62 79 GLU A CA 1
ATOM 658 C C . GLU A 1 79 ? 15.984 16.324 -25.838 1.00 91.62 79 GLU A C 1
ATOM 660 O O . GLU A 1 79 ? 16.857 16.325 -26.705 1.00 91.62 79 GLU A O 1
ATOM 665 N N . ALA A 1 80 ? 16.229 16.712 -24.584 1.00 90.94 80 ALA A N 1
ATOM 666 C CA . ALA A 1 80 ? 17.535 17.181 -24.141 1.00 90.94 80 ALA A CA 1
ATOM 667 C C . ALA A 1 80 ? 18.608 16.087 -24.276 1.00 90.94 80 ALA A C 1
ATOM 669 O O . ALA A 1 80 ? 19.685 16.342 -24.815 1.00 90.94 80 ALA A O 1
ATOM 670 N N . ASP A 1 81 ? 18.318 14.858 -23.835 1.00 90.19 81 ASP A N 1
ATOM 671 C CA . ASP A 1 81 ? 19.254 13.737 -23.969 1.00 90.19 81 ASP A CA 1
ATOM 672 C C . ASP A 1 81 ? 19.470 13.344 -25.445 1.00 90.19 81 ASP A C 1
ATOM 674 O O . ASP A 1 81 ? 20.592 12.992 -25.826 1.00 90.19 81 ASP A O 1
ATOM 678 N N . TYR A 1 82 ? 18.420 13.413 -26.273 1.00 88.00 82 TYR A N 1
ATOM 679 C CA . TYR A 1 82 ? 18.475 13.118 -27.704 1.00 88.00 82 TYR A CA 1
ATOM 680 C C . TYR A 1 82 ? 19.398 14.094 -28.431 1.00 88.00 82 TYR A C 1
ATOM 682 O O . TYR A 1 82 ? 20.289 13.650 -29.148 1.00 88.00 82 TYR A O 1
ATOM 690 N N . LEU A 1 83 ? 19.271 15.402 -28.183 1.00 88.12 83 LEU A N 1
ATOM 691 C CA . LEU A 1 83 ? 20.135 16.428 -28.782 1.00 88.12 83 LEU A CA 1
ATOM 692 C C . LEU A 1 83 ? 21.618 16.243 -28.430 1.00 88.12 83 LEU A C 1
ATOM 694 O O . LEU A 1 83 ? 22.485 16.483 -29.270 1.00 88.12 83 LEU A O 1
ATOM 698 N N . VAL A 1 84 ? 21.923 15.796 -27.208 1.00 89.19 84 VAL A N 1
ATOM 699 C CA . VAL A 1 84 ? 23.307 15.562 -26.763 1.00 89.19 84 VAL A CA 1
ATOM 700 C C . VAL A 1 84 ? 23.932 14.353 -27.464 1.00 89.19 84 VAL A C 1
ATOM 702 O O . VAL A 1 84 ? 25.130 14.364 -27.753 1.00 89.19 84 VAL A O 1
ATOM 705 N N . ASN A 1 85 ? 23.163 13.289 -27.721 1.00 85.31 85 ASN A N 1
ATOM 706 C CA . ASN A 1 85 ? 23.693 12.086 -28.364 1.00 85.31 85 ASN A CA 1
ATOM 707 C C . ASN A 1 85 ? 22.646 11.331 -29.209 1.00 85.31 85 ASN A C 1
ATOM 709 O O . ASN A 1 85 ? 22.206 10.251 -28.799 1.00 85.31 85 ASN A O 1
ATOM 713 N N . PRO A 1 86 ? 22.304 11.826 -30.414 1.00 83.94 86 PRO A N 1
ATOM 714 C CA . PRO A 1 86 ? 21.293 11.200 -31.272 1.00 83.94 86 PRO A CA 1
ATOM 715 C C . PRO A 1 86 ? 21.665 9.769 -31.684 1.00 83.94 86 PRO A C 1
ATOM 717 O O . PRO A 1 86 ? 20.831 8.865 -31.659 1.00 83.94 86 PRO A O 1
ATOM 720 N N . LYS A 1 87 ? 22.954 9.530 -31.971 1.00 83.44 87 LYS A N 1
ATOM 721 C CA . LYS A 1 87 ? 23.474 8.225 -32.421 1.00 83.44 87 LYS A CA 1
ATOM 722 C C . LYS A 1 87 ? 23.149 7.095 -31.444 1.00 83.44 87 LYS A C 1
ATOM 724 O O . LYS A 1 87 ? 22.793 5.998 -31.860 1.00 83.44 87 LYS A O 1
ATOM 729 N N . LYS A 1 88 ? 23.206 7.368 -30.136 1.00 82.94 88 LYS A N 1
ATOM 730 C CA . LYS A 1 88 ? 22.850 6.394 -29.093 1.00 82.94 88 LYS A CA 1
ATOM 731 C C . LYS A 1 88 ? 21.389 5.932 -29.202 1.00 82.94 88 LYS A C 1
ATOM 733 O O . LYS A 1 88 ? 21.093 4.765 -28.952 1.00 82.94 88 LYS A O 1
ATOM 738 N N . PHE A 1 89 ? 20.474 6.833 -29.554 1.00 82.25 89 PHE A N 1
ATOM 739 C CA . PHE A 1 89 ? 19.054 6.511 -29.716 1.00 82.25 89 PHE A CA 1
ATOM 740 C C . PHE A 1 89 ? 18.785 5.796 -31.043 1.00 82.25 89 PHE A C 1
ATOM 742 O O . PHE A 1 89 ? 18.019 4.830 -31.069 1.00 82.25 89 PHE A O 1
ATOM 749 N N . GLU A 1 90 ? 19.497 6.174 -32.107 1.00 79.44 90 GLU A N 1
ATOM 750 C CA . GLU A 1 90 ? 19.463 5.472 -33.394 1.00 79.44 90 GLU A CA 1
ATOM 751 C C . GLU A 1 90 ? 19.940 4.015 -33.270 1.00 79.44 90 GLU A C 1
ATOM 753 O O . GLU A 1 90 ? 19.292 3.107 -33.796 1.00 79.44 90 GLU A O 1
ATOM 758 N N . GLU A 1 91 ? 21.004 3.750 -32.500 1.00 78.31 91 GLU A N 1
ATOM 759 C CA . GLU A 1 91 ? 21.459 2.390 -32.157 1.00 78.31 91 GLU A CA 1
ATOM 760 C C . GLU A 1 91 ? 20.368 1.593 -31.413 1.00 78.31 91 GLU A C 1
ATOM 762 O O . GLU A 1 91 ? 20.183 0.380 -31.592 1.00 78.31 91 GLU A O 1
ATOM 767 N N . TRP A 1 92 ? 19.562 2.284 -30.606 1.00 74.12 92 TRP A N 1
ATOM 768 C CA . TRP A 1 92 ? 18.381 1.721 -29.954 1.00 74.12 92 TRP A CA 1
ATOM 769 C C . TRP A 1 92 ? 17.145 1.682 -30.846 1.00 74.12 92 TRP A C 1
ATOM 771 O O . TRP A 1 92 ? 16.129 1.120 -30.443 1.00 74.12 92 TRP A O 1
ATOM 781 N N . GLY A 1 93 ? 17.276 2.047 -32.121 1.00 72.31 93 GLY A N 1
ATOM 782 C CA . GLY A 1 93 ? 16.224 1.954 -33.129 1.00 72.31 93 GLY A CA 1
ATOM 783 C C . GLY A 1 93 ? 15.131 3.002 -32.963 1.00 72.31 93 GLY A C 1
ATOM 784 O O . GLY A 1 93 ? 14.063 2.834 -33.545 1.00 72.31 93 GLY A O 1
ATOM 785 N N . VAL A 1 94 ? 15.394 4.051 -32.183 1.00 81.75 94 VAL A N 1
ATOM 786 C CA . VAL A 1 94 ? 14.465 5.148 -31.933 1.00 81.75 94 VAL A CA 1
ATOM 787 C C . VAL A 1 94 ? 14.837 6.301 -32.849 1.00 81.75 94 VAL A C 1
ATOM 789 O O . VAL A 1 94 ? 15.939 6.832 -32.768 1.00 81.75 94 VAL A O 1
ATOM 792 N N . LYS A 1 95 ? 13.914 6.658 -33.744 1.00 76.94 95 LYS A N 1
ATOM 793 C CA . LYS A 1 95 ? 14.077 7.763 -34.704 1.00 76.94 95 LYS A CA 1
ATOM 794 C C . LYS A 1 95 ? 13.283 9.015 -34.320 1.00 76.94 95 LYS A C 1
ATOM 796 O O . LYS A 1 95 ? 13.241 9.959 -35.097 1.00 76.94 95 LYS A O 1
ATOM 801 N N . ALA A 1 96 ? 12.602 8.986 -33.175 1.00 80.56 96 ALA A N 1
ATOM 802 C CA . ALA A 1 96 ? 11.840 10.118 -32.665 1.00 80.56 96 ALA A CA 1
ATOM 803 C C . ALA A 1 96 ? 12.792 11.238 -32.228 1.00 80.56 96 ALA A C 1
ATOM 805 O O . ALA A 1 96 ? 13.640 11.007 -31.370 1.00 80.56 96 ALA A O 1
ATOM 806 N N . GLY A 1 97 ? 12.646 12.436 -32.785 1.00 80.00 97 GLY A N 1
ATOM 807 C CA . GLY A 1 97 ? 13.389 13.620 -32.349 1.00 80.00 97 GLY A CA 1
ATOM 808 C C . GLY A 1 97 ? 12.745 14.325 -31.155 1.00 80.00 97 GLY A C 1
ATOM 809 O O . GLY A 1 97 ? 13.430 15.042 -30.430 1.00 80.00 97 GLY A O 1
ATOM 810 N N . THR A 1 98 ? 11.446 14.099 -30.931 1.00 88.56 98 THR A N 1
ATOM 811 C CA . THR A 1 98 ? 10.662 14.745 -29.866 1.00 88.56 98 THR A CA 1
ATOM 812 C C . THR A 1 98 ? 10.027 13.734 -28.915 1.00 88.56 98 THR A C 1
ATOM 814 O O . THR A 1 98 ? 9.888 12.547 -29.234 1.00 88.56 98 THR A O 1
ATOM 817 N N . LYS A 1 99 ? 9.603 14.202 -27.735 1.00 90.44 99 LYS A N 1
ATOM 818 C CA . LYS A 1 99 ? 8.834 13.388 -26.781 1.00 90.44 99 LYS A CA 1
ATOM 819 C C . LYS A 1 99 ? 7.518 12.907 -27.403 1.00 90.44 99 LYS A C 1
ATOM 821 O O . LYS A 1 99 ? 7.155 11.743 -27.263 1.00 90.44 99 LYS A O 1
ATOM 826 N N . GLU A 1 100 ? 6.821 13.780 -28.120 1.00 90.38 100 GLU A 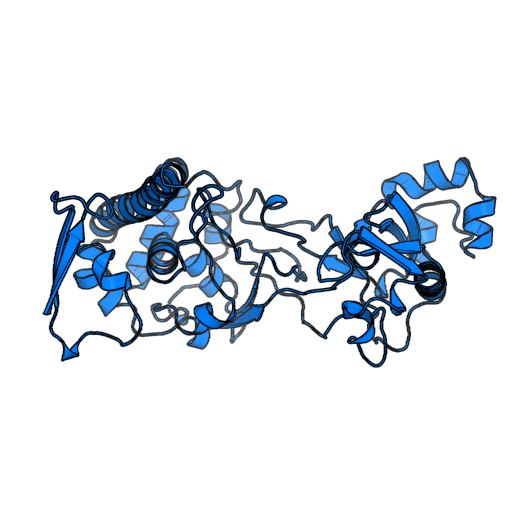N 1
ATOM 827 C CA . GLU A 1 100 ? 5.536 13.452 -28.748 1.00 90.38 100 GLU A CA 1
ATOM 828 C C . GLU A 1 100 ? 5.678 12.365 -29.822 1.00 90.38 100 GLU A C 1
ATOM 830 O O . GLU A 1 100 ? 4.830 11.483 -29.946 1.00 90.38 100 GLU A O 1
ATOM 835 N N . GLU A 1 101 ? 6.759 12.397 -30.605 1.00 90.81 101 GLU A N 1
ATOM 836 C CA . GLU A 1 101 ? 7.062 11.346 -31.581 1.00 90.81 101 GLU A CA 1
ATOM 837 C C . GLU A 1 101 ? 7.399 10.013 -30.907 1.00 90.81 101 GLU A C 1
ATOM 839 O O . GLU A 1 101 ? 7.008 8.959 -31.414 1.00 90.81 101 GLU A O 1
ATOM 844 N N . LEU A 1 102 ? 8.094 10.052 -29.765 1.00 91.75 102 LEU A N 1
ATOM 845 C CA . LEU A 1 102 ? 8.406 8.870 -28.964 1.00 91.75 102 LEU A CA 1
ATOM 846 C C . LEU A 1 102 ? 7.114 8.203 -28.463 1.00 91.75 102 LEU A C 1
ATOM 848 O O . LEU A 1 102 ? 6.920 6.999 -28.645 1.00 91.75 102 LEU A O 1
ATOM 852 N N . GLU A 1 103 ? 6.196 8.994 -27.907 1.00 91.81 103 GLU A N 1
ATOM 853 C CA . GLU A 1 103 ? 4.896 8.520 -27.419 1.00 91.81 103 GLU A CA 1
ATOM 854 C C . GLU A 1 103 ? 4.013 7.990 -28.559 1.00 91.81 103 GLU A C 1
ATOM 856 O O . GLU A 1 103 ? 3.412 6.922 -28.425 1.00 91.81 103 GLU A O 1
ATOM 861 N N . LYS A 1 104 ? 3.999 8.658 -29.725 1.00 92.00 104 LYS A N 1
ATOM 862 C CA . LYS A 1 104 ? 3.298 8.180 -30.936 1.00 92.00 104 LYS A CA 1
ATOM 863 C C . LYS A 1 104 ? 3.822 6.832 -31.438 1.00 92.00 104 LYS A C 1
ATOM 865 O O . LYS A 1 104 ? 3.068 6.072 -32.042 1.00 92.00 104 LYS A O 1
ATOM 870 N N . GLN A 1 105 ? 5.088 6.508 -31.175 1.00 91.25 105 GLN A N 1
ATOM 871 C CA . GLN A 1 105 ? 5.677 5.194 -31.467 1.00 91.25 105 GLN A CA 1
ATOM 872 C C . GLN A 1 105 ? 5.356 4.137 -30.393 1.00 91.25 105 GLN A C 1
ATOM 874 O O . GLN A 1 105 ? 5.784 2.988 -30.510 1.00 91.25 105 GLN A O 1
ATOM 879 N N . GLY A 1 106 ? 4.603 4.493 -29.347 1.00 93.88 106 GLY A N 1
ATOM 880 C CA . GLY A 1 106 ? 4.301 3.610 -28.222 1.00 93.88 106 GLY A CA 1
ATOM 881 C C . GLY A 1 106 ? 5.518 3.346 -27.336 1.00 93.88 106 GLY A C 1
ATOM 882 O O . GLY A 1 106 ? 5.636 2.260 -26.754 1.00 93.88 106 GLY A O 1
ATOM 883 N N . LEU A 1 107 ? 6.443 4.306 -27.264 1.00 94.88 107 LEU A N 1
ATOM 884 C CA . LEU A 1 107 ? 7.652 4.233 -26.455 1.00 94.88 107 LEU A CA 1
ATOM 885 C C . LEU A 1 107 ? 7.576 5.186 -25.259 1.00 94.88 107 LEU A C 1
ATOM 887 O O . LEU A 1 107 ? 6.879 6.195 -25.280 1.00 94.88 107 LEU A O 1
ATOM 891 N N . ILE A 1 108 ? 8.324 4.845 -24.216 1.00 94.94 108 ILE A N 1
ATOM 892 C CA . ILE A 1 108 ? 8.514 5.637 -23.002 1.00 94.94 108 ILE A CA 1
ATOM 893 C C . ILE A 1 108 ? 10.008 5.707 -22.689 1.00 94.94 108 ILE A C 1
ATOM 895 O O . ILE A 1 108 ? 10.729 4.719 -22.877 1.00 94.94 108 ILE A O 1
ATOM 899 N N 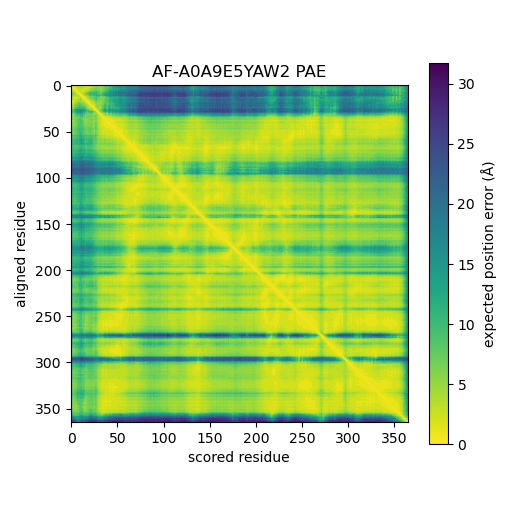. TYR A 1 109 ? 10.483 6.860 -22.216 1.00 95.44 109 TYR A N 1
ATOM 900 C CA . TYR A 1 109 ? 11.876 7.029 -21.815 1.00 95.44 109 TYR A CA 1
ATOM 901 C C . TYR A 1 109 ? 12.010 6.867 -20.304 1.00 95.44 109 TYR A C 1
ATOM 903 O O . TYR A 1 109 ? 11.429 7.617 -19.523 1.00 95.44 109 TYR A O 1
ATOM 911 N N . ILE A 1 110 ? 12.774 5.864 -19.885 1.00 95.88 110 ILE A N 1
ATOM 912 C CA . ILE A 1 110 ? 12.865 5.446 -18.487 1.00 95.88 110 ILE A CA 1
ATOM 913 C C . ILE A 1 110 ? 14.292 5.481 -17.978 1.00 95.88 110 ILE A C 1
ATOM 915 O O . ILE A 1 110 ? 15.243 5.348 -18.744 1.00 95.88 110 ILE A O 1
ATOM 919 N N . GLU A 1 111 ? 14.438 5.585 -16.661 1.00 96.38 111 GLU A N 1
ATOM 920 C CA . GLU A 1 111 ? 15.692 5.363 -15.944 1.00 96.38 111 GLU A CA 1
ATOM 921 C C . GLU A 1 111 ? 15.517 4.218 -14.942 1.00 96.38 111 GLU A C 1
ATOM 923 O O . GLU A 1 111 ? 14.630 4.255 -14.084 1.00 96.38 111 GLU A O 1
ATOM 928 N N . ASN A 1 112 ? 16.356 3.184 -15.034 1.00 96.44 112 ASN A N 1
ATOM 929 C CA . ASN A 1 112 ? 16.364 2.101 -14.048 1.00 96.44 112 ASN A CA 1
ATOM 930 C C . ASN A 1 112 ? 17.057 2.531 -12.737 1.00 96.44 112 ASN A C 1
ATOM 932 O O . ASN A 1 112 ? 17.650 3.602 -12.639 1.00 96.44 112 ASN A O 1
ATOM 936 N N . ARG A 1 113 ? 17.029 1.696 -11.690 1.00 94.44 113 ARG A N 1
ATOM 937 C CA . ARG A 1 113 ? 17.587 2.090 -10.374 1.00 94.44 113 ARG A CA 1
ATOM 938 C C . ARG A 1 113 ? 19.108 2.270 -10.340 1.00 94.44 113 ARG A C 1
ATOM 940 O O . ARG A 1 113 ? 19.603 2.785 -9.342 1.00 94.44 113 ARG A O 1
ATOM 947 N N . ILE A 1 114 ? 19.832 1.840 -11.374 1.00 94.19 114 ILE A N 1
ATOM 948 C CA . ILE A 1 114 ? 21.289 2.014 -11.474 1.00 94.19 114 ILE A CA 1
ATOM 949 C C . ILE A 1 114 ? 21.678 3.171 -12.408 1.00 94.19 114 ILE A C 1
ATOM 951 O O . ILE A 1 114 ? 22.838 3.273 -12.806 1.00 94.19 114 ILE A O 1
ATOM 955 N N . GLY A 1 115 ? 20.720 4.029 -12.773 1.00 94.50 115 GLY A N 1
ATOM 956 C CA . GLY A 1 115 ? 20.960 5.255 -13.537 1.00 94.50 115 GLY A CA 1
ATOM 957 C C . GLY A 1 115 ? 21.130 5.047 -15.041 1.00 94.50 115 GLY A C 1
ATOM 958 O O . GLY A 1 115 ? 21.637 5.924 -15.740 1.00 94.50 115 GLY A O 1
ATOM 959 N N . LYS A 1 116 ? 20.766 3.873 -15.571 1.00 94.06 116 LYS A N 1
ATOM 960 C CA . LYS A 1 116 ? 20.791 3.624 -17.015 1.00 94.06 116 LYS A CA 1
ATOM 961 C C . LYS A 1 116 ? 19.438 3.981 -17.614 1.00 94.06 116 LYS A C 1
ATOM 963 O O . LYS A 1 116 ? 18.401 3.501 -17.156 1.00 94.06 116 LYS A O 1
ATOM 968 N N . LYS A 1 117 ? 19.492 4.818 -18.645 1.00 94.50 117 LYS A N 1
ATOM 969 C CA . LYS A 1 117 ? 18.328 5.345 -19.352 1.00 94.50 117 LYS A CA 1
ATOM 970 C C . LYS A 1 117 ? 18.033 4.520 -20.599 1.00 94.50 117 LYS A C 1
ATOM 972 O O . LYS A 1 117 ? 18.993 4.136 -21.257 1.00 94.50 117 LYS A O 1
ATOM 977 N N . PHE A 1 118 ? 16.771 4.273 -20.930 1.00 94.25 118 PHE A N 1
ATOM 978 C CA . PHE A 1 118 ? 16.355 3.509 -22.113 1.00 94.25 118 PHE A CA 1
ATOM 979 C C . PHE A 1 118 ? 15.038 4.038 -22.666 1.00 94.25 118 PHE A C 1
ATOM 981 O O . PHE A 1 118 ? 14.183 4.463 -21.900 1.00 94.25 118 PHE A O 1
ATOM 988 N N . ALA A 1 119 ? 14.852 3.947 -23.979 1.00 94.69 119 ALA A N 1
ATOM 989 C CA . ALA A 1 119 ? 13.527 4.001 -24.580 1.00 94.69 119 ALA A CA 1
ATOM 990 C C . ALA A 1 119 ? 13.008 2.564 -24.721 1.00 94.69 119 ALA A C 1
ATOM 992 O O . ALA A 1 119 ? 13.684 1.727 -25.321 1.00 94.69 119 ALA A O 1
ATOM 993 N N . ILE A 1 120 ? 11.854 2.267 -24.128 1.00 95.75 120 ILE A N 1
ATOM 994 C CA . ILE A 1 120 ? 11.225 0.937 -24.154 1.00 95.75 120 ILE A CA 1
ATOM 995 C C . ILE A 1 120 ? 9.741 1.061 -24.486 1.00 95.75 120 ILE A C 1
ATOM 997 O O . ILE A 1 120 ? 9.201 2.162 -24.496 1.00 95.75 120 ILE A O 1
ATOM 1001 N N . ASN A 1 121 ? 9.065 -0.049 -24.769 1.00 96.31 121 ASN A N 1
ATOM 1002 C CA . ASN A 1 121 ? 7.658 -0.002 -25.152 1.00 96.31 121 ASN A CA 1
ATOM 1003 C C . ASN A 1 121 ? 6.769 0.263 -23.929 1.00 96.31 121 ASN A C 1
ATOM 1005 O O . ASN A 1 121 ? 6.841 -0.461 -22.937 1.00 96.31 121 ASN A O 1
ATOM 1009 N N . ILE A 1 122 ? 5.882 1.260 -24.027 1.00 95.31 122 ILE A N 1
ATOM 1010 C CA . ILE A 1 122 ? 5.009 1.693 -22.921 1.00 95.31 122 ILE A CA 1
ATOM 1011 C C . ILE A 1 122 ? 4.108 0.562 -22.402 1.00 95.31 122 ILE A C 1
ATOM 1013 O O . ILE A 1 122 ? 3.848 0.460 -21.209 1.0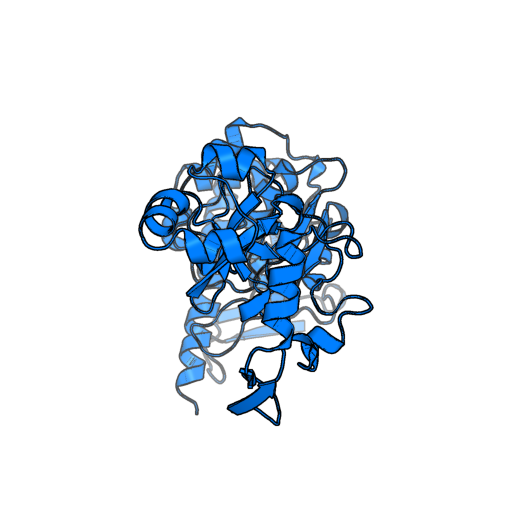0 95.31 122 ILE A O 1
ATOM 1017 N N . LYS A 1 123 ? 3.697 -0.356 -23.285 1.00 95.50 123 LYS A N 1
ATOM 1018 C CA . LYS A 1 123 ? 2.893 -1.538 -22.931 1.00 95.50 123 LYS A CA 1
ATOM 1019 C C . LYS A 1 123 ? 3.607 -2.531 -22.000 1.00 95.50 123 LYS A C 1
ATOM 1021 O O . LYS A 1 123 ? 2.949 -3.385 -21.417 1.00 95.50 123 LYS A O 1
ATOM 1026 N N . ASP A 1 124 ? 4.937 -2.462 -21.908 1.00 96.81 124 ASP A N 1
ATOM 1027 C CA . ASP A 1 124 ? 5.747 -3.390 -21.113 1.00 96.81 124 ASP A CA 1
ATOM 1028 C C . ASP A 1 124 ? 6.111 -2.829 -19.735 1.00 96.81 124 ASP A C 1
ATOM 1030 O O . ASP A 1 124 ? 6.870 -3.449 -18.982 1.00 96.81 124 ASP A O 1
ATOM 1034 N N . VAL A 1 125 ? 5.573 -1.659 -19.393 1.00 95.69 125 VAL A N 1
ATOM 1035 C CA . VAL A 1 125 ? 5.695 -1.068 -18.067 1.00 95.69 125 VAL A CA 1
ATOM 1036 C C . VAL A 1 125 ? 4.334 -0.934 -17.412 1.00 95.69 125 VAL A C 1
ATOM 1038 O O . VAL A 1 125 ? 3.292 -0.876 -18.061 1.00 95.69 125 VAL A O 1
ATOM 1041 N N . SER A 1 126 ? 4.327 -0.903 -16.088 1.00 94.94 126 SER A N 1
ATOM 1042 C CA . SER A 1 126 ? 3.122 -0.616 -15.318 1.00 94.94 126 SER A CA 1
ATOM 1043 C C . SER A 1 126 ? 3.443 0.320 -14.156 1.00 94.94 126 SER A C 1
ATOM 1045 O O . SER A 1 126 ? 4.549 0.252 -13.611 1.00 94.94 126 SER A O 1
ATOM 1047 N N . PRO A 1 127 ? 2.492 1.163 -13.736 1.00 95.25 127 PRO A N 1
ATOM 1048 C CA . PRO A 1 127 ? 2.607 1.933 -12.509 1.00 95.25 127 PRO A CA 1
ATOM 1049 C C . PRO A 1 127 ? 2.926 1.090 -11.273 1.00 95.25 127 PRO A C 1
ATOM 1051 O O . PRO A 1 127 ? 2.352 0.015 -11.070 1.00 95.25 127 PRO A O 1
ATOM 1054 N N . LEU A 1 128 ? 3.826 1.592 -10.428 1.00 95.56 128 LEU A N 1
ATOM 1055 C CA . LEU A 1 128 ? 4.316 0.901 -9.242 1.00 95.56 128 LEU A CA 1
ATOM 1056 C C . LEU A 1 128 ? 4.482 1.850 -8.050 1.00 95.56 128 LEU A C 1
ATOM 1058 O O . LEU A 1 128 ? 5.228 2.820 -8.117 1.00 95.56 128 LEU A O 1
ATOM 1062 N N . ILE A 1 129 ? 3.944 1.448 -6.903 1.00 95.44 129 ILE A N 1
ATOM 1063 C CA . ILE A 1 129 ? 4.324 1.956 -5.581 1.00 95.44 129 ILE A CA 1
ATOM 1064 C C . ILE A 1 129 ? 5.436 1.063 -5.014 1.00 95.44 129 ILE A C 1
ATOM 1066 O O . ILE A 1 129 ? 5.203 -0.081 -4.626 1.00 95.44 129 ILE A O 1
ATOM 1070 N N . LYS A 1 130 ? 6.682 1.547 -4.999 1.00 92.44 130 LYS A N 1
ATOM 1071 C CA . LYS A 1 130 ? 7.859 0.825 -4.490 1.00 92.44 130 LYS A CA 1
ATOM 1072 C C . LYS A 1 130 ? 7.771 0.583 -2.988 1.00 92.44 130 LYS A C 1
ATOM 1074 O O . LYS A 1 130 ? 8.130 -0.505 -2.530 1.00 92.44 130 LYS A O 1
ATOM 1079 N N . SER A 1 131 ? 7.362 1.591 -2.221 1.00 90.06 131 SER A N 1
ATOM 1080 C CA . SER A 1 131 ? 7.303 1.500 -0.761 1.00 90.06 131 SER A CA 1
ATOM 1081 C C . SER A 1 131 ? 6.535 2.656 -0.121 1.00 90.06 131 SER A C 1
ATOM 1083 O O . SER A 1 131 ? 6.593 3.766 -0.642 1.00 90.06 131 SER A O 1
ATOM 1085 N N . PRO A 1 132 ? 5.998 2.471 1.100 1.00 86.19 132 PRO A N 1
ATOM 1086 C CA . PRO A 1 132 ? 5.264 3.509 1.829 1.00 86.19 132 PRO A CA 1
ATOM 1087 C C . PRO A 1 132 ? 6.002 4.839 2.032 1.00 86.19 132 PRO A C 1
ATOM 1089 O O . PRO A 1 132 ? 5.377 5.850 2.319 1.00 86.19 132 PRO A O 1
ATOM 1092 N N . THR A 1 133 ? 7.336 4.861 1.945 1.00 87.19 133 THR A N 1
ATOM 1093 C CA . THR A 1 133 ? 8.125 6.088 2.137 1.00 87.19 133 THR A CA 1
ATOM 1094 C C . THR A 1 133 ? 7.966 7.095 1.003 1.00 87.19 133 THR A C 1
ATOM 1096 O O . THR A 1 133 ? 8.331 8.247 1.190 1.00 87.19 133 THR A O 1
ATOM 1099 N N . GLU A 1 134 ? 7.470 6.672 -0.161 1.00 86.69 134 GLU A N 1
ATOM 1100 C CA . GLU A 1 134 ? 7.143 7.582 -1.268 1.00 86.69 134 GLU A CA 1
ATOM 1101 C C . GLU A 1 134 ? 5.729 8.165 -1.148 1.00 86.69 134 GLU A C 1
ATOM 1103 O O . GLU A 1 134 ? 5.348 9.006 -1.951 1.00 86.69 134 GLU A O 1
ATOM 1108 N N . LEU A 1 135 ? 4.961 7.699 -0.158 1.00 89.69 135 LEU A N 1
ATOM 1109 C CA . LEU A 1 135 ? 3.596 8.122 0.091 1.00 89.69 135 LEU A CA 1
ATOM 1110 C C . LEU A 1 135 ? 3.583 9.115 1.256 1.00 89.69 135 LEU A C 1
ATOM 1112 O O . LEU A 1 135 ? 4.018 8.823 2.380 1.00 89.69 135 LEU A O 1
ATOM 1116 N N . ASP A 1 136 ? 3.076 10.306 0.979 1.00 90.44 136 ASP A N 1
ATOM 1117 C CA . ASP A 1 136 ? 2.853 11.363 1.961 1.00 90.44 136 ASP A CA 1
ATOM 1118 C C . ASP A 1 136 ? 1.375 11.729 2.122 1.00 90.44 136 ASP A C 1
ATOM 1120 O O . ASP A 1 136 ? 1.031 12.389 3.099 1.00 90.44 136 ASP A O 1
ATOM 1124 N N . SER A 1 137 ? 0.517 11.252 1.219 1.00 94.00 137 SER A N 1
ATOM 1125 C CA . SER A 1 137 ? -0.892 11.617 1.101 1.00 94.00 137 SER A CA 1
ATOM 1126 C C . SER A 1 137 ? -1.786 10.379 1.033 1.00 94.00 137 SER A C 1
ATOM 1128 O O . SER A 1 137 ? -1.358 9.288 0.639 1.00 94.00 137 SER A O 1
ATOM 1130 N N . TYR A 1 138 ? -3.049 10.537 1.436 1.00 95.81 138 TYR A N 1
ATOM 1131 C CA . TYR A 1 138 ? -4.027 9.448 1.353 1.00 95.81 138 TYR A CA 1
ATOM 1132 C C . TYR A 1 138 ? -4.407 9.123 -0.092 1.00 95.81 138 TYR A C 1
ATOM 1134 O O . TYR A 1 138 ? -4.748 7.979 -0.373 1.00 95.81 138 TYR A O 1
ATOM 1142 N N . ILE A 1 139 ? -4.337 10.097 -1.002 1.00 95.38 139 ILE A N 1
ATOM 1143 C CA . ILE A 1 139 ? -4.679 9.924 -2.415 1.00 95.38 139 ILE A CA 1
ATOM 1144 C C . ILE A 1 139 ? -3.406 9.983 -3.260 1.00 95.38 139 ILE A C 1
ATOM 1146 O O . ILE A 1 139 ? -2.578 10.875 -3.089 1.00 95.38 139 ILE A O 1
ATOM 1150 N N . ILE A 1 140 ? -3.250 9.018 -4.164 1.00 92.88 140 ILE A N 1
ATOM 1151 C CA . ILE A 1 140 ? -2.157 8.947 -5.135 1.00 92.88 140 ILE A CA 1
ATOM 1152 C C . ILE A 1 140 ? -2.739 9.282 -6.506 1.00 92.88 140 ILE A C 1
ATOM 1154 O O . ILE A 1 140 ? -3.368 8.428 -7.135 1.00 92.88 140 ILE A O 1
ATOM 1158 N N . ASN A 1 141 ? -2.510 10.513 -6.961 1.00 88.75 141 ASN A N 1
ATOM 1159 C CA . ASN A 1 141 ? -2.982 10.973 -8.268 1.00 88.75 141 ASN A CA 1
ATOM 1160 C C . ASN A 1 141 ? -2.139 10.399 -9.408 1.00 88.75 141 ASN A C 1
ATOM 1162 O O . ASN A 1 141 ? -2.688 9.884 -10.377 1.00 88.75 141 ASN A O 1
ATOM 1166 N N . GLU A 1 142 ? -0.813 10.449 -9.268 1.00 84.25 142 GLU A N 1
ATOM 1167 C CA . GLU A 1 142 ? 0.116 10.001 -10.302 1.00 84.25 142 GLU A CA 1
ATOM 1168 C C . GLU A 1 142 ? 1.295 9.237 -9.678 1.00 84.25 142 GLU A C 1
ATOM 1170 O O . GLU A 1 142 ? 2.119 9.812 -8.959 1.00 84.25 142 GLU A O 1
ATOM 1175 N N . PRO A 1 143 ? 1.396 7.920 -9.907 1.00 84.50 143 PRO A N 1
ATOM 1176 C CA . PRO A 1 143 ? 2.539 7.135 -9.466 1.00 84.50 143 PRO A CA 1
ATOM 1177 C C . PRO A 1 143 ? 3.782 7.492 -10.293 1.00 84.50 143 PRO A C 1
ATOM 1179 O O . PRO A 1 143 ? 3.825 7.307 -11.503 1.00 84.50 143 PRO A O 1
ATOM 1182 N N . THR A 1 144 ? 4.844 7.942 -9.626 1.00 81.69 144 THR A N 1
ATOM 1183 C CA . THR A 1 144 ? 6.106 8.368 -10.278 1.00 81.69 144 THR A CA 1
ATOM 1184 C C . THR A 1 144 ? 7.001 7.213 -10.731 1.00 81.69 144 THR A C 1
ATOM 1186 O O . THR A 1 144 ? 8.023 7.391 -11.396 1.00 81.69 144 THR A O 1
ATOM 1189 N N . ASN A 1 145 ? 6.668 6.009 -10.290 1.00 93.31 145 ASN A N 1
ATOM 1190 C CA . ASN A 1 145 ? 7.515 4.843 -10.354 1.00 93.31 145 ASN A CA 1
ATOM 1191 C C . ASN A 1 145 ? 6.854 3.785 -11.227 1.00 93.31 145 ASN A C 1
ATOM 1193 O O . ASN A 1 145 ? 5.643 3.589 -11.194 1.00 93.31 145 ASN A O 1
ATOM 1197 N N . LEU A 1 146 ? 7.682 3.077 -11.987 1.00 95.88 146 LEU A N 1
ATOM 1198 C CA . LEU A 1 146 ? 7.238 2.057 -12.924 1.00 95.88 146 LEU A CA 1
ATOM 1199 C C . LEU A 1 146 ? 7.917 0.722 -12.616 1.00 95.88 146 LEU A C 1
ATOM 1201 O O . LEU A 1 146 ? 9.011 0.670 -12.034 1.00 95.88 146 LEU A O 1
ATOM 1205 N N . ILE A 1 147 ? 7.268 -0.357 -13.039 1.00 96.69 147 ILE A N 1
ATOM 1206 C CA . ILE A 1 147 ? 7.815 -1.711 -13.061 1.00 96.69 147 ILE A CA 1
ATOM 1207 C C . ILE A 1 147 ? 7.854 -2.243 -14.489 1.00 96.69 147 ILE A C 1
ATOM 1209 O O . ILE A 1 147 ? 6.873 -2.114 -15.215 1.00 96.69 147 ILE A O 1
ATOM 1213 N N . PHE A 1 148 ? 8.965 -2.870 -14.875 1.00 97.44 148 PHE A N 1
ATOM 1214 C CA . PHE A 1 148 ? 9.048 -3.659 -16.099 1.00 97.44 148 PHE A CA 1
ATOM 1215 C C . PHE A 1 148 ? 8.223 -4.936 -15.925 1.00 97.44 148 PHE A C 1
ATOM 1217 O O . PHE A 1 148 ? 8.559 -5.777 -15.087 1.00 97.44 148 PHE A O 1
ATOM 1224 N N . LYS A 1 149 ? 7.135 -5.071 -16.677 1.00 95.19 149 LYS A N 1
ATOM 1225 C CA . LYS A 1 149 ? 6.251 -6.239 -16.648 1.00 95.19 149 LYS A CA 1
ATOM 1226 C C . LYS A 1 149 ? 5.546 -6.365 -18.007 1.00 95.19 149 LYS A C 1
ATOM 1228 O O . LYS A 1 149 ? 4.404 -5.924 -18.133 1.00 95.19 149 LYS A O 1
ATOM 1233 N N . PRO A 1 150 ? 6.207 -6.943 -19.027 1.00 95.12 150 PRO A N 1
ATOM 1234 C CA . PRO A 1 150 ? 5.573 -7.221 -20.311 1.00 95.12 150 PRO A CA 1
ATOM 1235 C C . PRO A 1 150 ? 4.259 -7.990 -20.148 1.00 95.12 150 PRO A C 1
ATOM 1237 O O . PRO A 1 150 ? 4.203 -8.989 -19.428 1.00 95.12 150 PRO A O 1
ATOM 1240 N N . ASN A 1 151 ? 3.204 -7.537 -20.827 1.00 90.44 151 ASN A N 1
ATOM 1241 C CA . ASN A 1 151 ? 1.911 -8.214 -20.860 1.00 90.44 151 ASN A CA 1
ATOM 1242 C C . ASN A 1 151 ? 1.338 -8.197 -22.295 1.00 90.44 151 ASN A C 1
ATOM 1244 O O . ASN A 1 151 ? 1.010 -7.123 -22.799 1.00 90.44 151 ASN A O 1
ATOM 1248 N N . PRO A 1 152 ? 1.212 -9.348 -22.982 1.00 92.56 152 PRO A N 1
ATOM 1249 C CA . PRO A 1 152 ? 1.539 -10.694 -22.518 1.00 92.56 152 PRO A CA 1
ATOM 1250 C C . PRO A 1 152 ? 3.049 -10.910 -22.356 1.00 92.56 152 PRO A C 1
ATOM 1252 O O . PRO A 1 152 ? 3.862 -10.433 -23.148 1.00 92.56 152 PRO A O 1
ATOM 1255 N N . GLU A 1 153 ? 3.416 -11.682 -21.337 1.00 92.56 153 GLU A N 1
ATOM 1256 C CA . GLU A 1 153 ? 4.802 -11.869 -20.886 1.00 92.56 153 GLU A CA 1
ATOM 1257 C C . GLU A 1 153 ? 5.752 -12.481 -21.919 1.00 92.56 153 GLU A C 1
ATOM 1259 O O . GLU A 1 153 ? 6.959 -12.256 -21.878 1.00 92.56 153 GLU A O 1
ATOM 1264 N N . ASN A 1 154 ? 5.197 -13.215 -22.881 1.00 94.31 154 ASN A N 1
ATOM 1265 C CA . ASN A 1 154 ? 5.933 -13.889 -23.940 1.00 94.31 154 ASN A CA 1
ATOM 1266 C C . ASN A 1 154 ? 6.158 -13.037 -25.196 1.00 94.31 154 ASN A C 1
ATOM 1268 O O . ASN A 1 154 ? 6.828 -13.496 -26.122 1.00 94.31 154 ASN A O 1
ATOM 1272 N N . LYS A 1 155 ? 5.579 -11.832 -25.263 1.00 95.88 155 LYS A N 1
ATOM 1273 C CA . LYS A 1 155 ? 5.716 -10.924 -26.411 1.00 95.88 155 LYS A CA 1
ATOM 1274 C C . LYS A 1 155 ? 6.085 -9.495 -25.979 1.00 95.88 155 LYS A C 1
ATOM 1276 O O . LYS A 1 155 ? 5.328 -8.561 -26.289 1.00 95.88 155 LYS A O 1
ATOM 1281 N N . PRO A 1 156 ? 7.249 -9.298 -25.320 1.00 96.69 156 PRO A N 1
ATOM 1282 C CA . PRO A 1 156 ? 7.786 -7.959 -25.106 1.00 96.69 156 PRO A CA 1
ATOM 1283 C C . PRO A 1 156 ? 7.918 -7.210 -26.434 1.00 96.69 156 PRO A C 1
ATOM 1285 O O . PRO A 1 156 ? 8.145 -7.808 -27.490 1.00 96.69 156 PRO A O 1
ATOM 1288 N N . GLY A 1 157 ? 7.759 -5.894 -26.392 1.00 96.12 157 GLY A N 1
ATOM 1289 C CA . GLY A 1 157 ? 8.008 -5.038 -27.539 1.00 96.12 157 GLY A CA 1
ATOM 1290 C C . GLY A 1 157 ? 9.481 -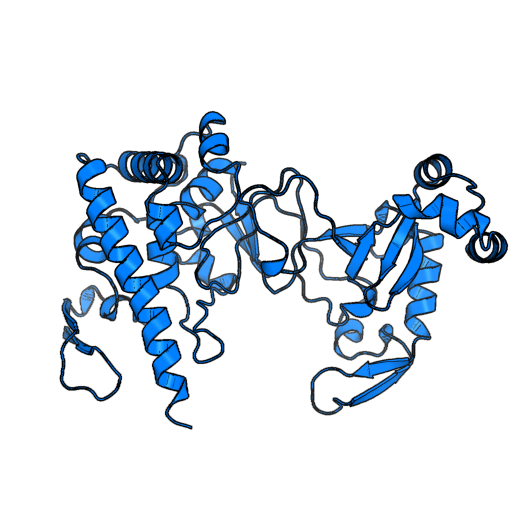5.034 -27.963 1.00 96.12 157 GLY A C 1
ATOM 1291 O O . GLY A 1 157 ? 10.381 -5.462 -27.236 1.00 96.12 157 GLY A O 1
ATOM 1292 N N . LYS A 1 158 ? 9.724 -4.576 -29.191 1.00 94.44 158 LYS A N 1
ATOM 1293 C CA . LYS A 1 158 ? 11.030 -4.660 -29.854 1.00 94.44 158 LYS A CA 1
ATOM 1294 C C . LYS A 1 158 ? 12.123 -3.908 -29.090 1.00 94.44 158 LYS A C 1
ATOM 1296 O O . LYS A 1 158 ? 13.240 -4.409 -28.965 1.00 94.44 158 LYS A O 1
ATOM 1301 N N . GLU A 1 159 ? 11.813 -2.730 -28.571 1.00 94.38 159 GLU A N 1
ATOM 1302 C CA . GLU A 1 159 ? 12.736 -1.883 -27.819 1.00 94.38 159 GLU A CA 1
ATOM 1303 C C . GLU A 1 159 ? 12.939 -2.442 -26.402 1.00 94.38 159 GLU A C 1
ATOM 1305 O O . GLU A 1 159 ? 14.070 -2.536 -25.922 1.00 94.38 159 GLU A O 1
ATOM 1310 N N . SER A 1 160 ? 11.879 -2.967 -25.783 1.00 96.56 160 SER A N 1
ATOM 1311 C CA . SER A 1 160 ? 11.954 -3.697 -24.511 1.00 96.56 160 SER A CA 1
ATOM 1312 C C . SER A 1 160 ? 12.833 -4.956 -24.584 1.00 96.56 160 SER A C 1
ATOM 1314 O O . SER A 1 160 ? 13.546 -5.265 -23.629 1.00 96.56 160 SER A O 1
ATOM 1316 N N . LEU A 1 161 ? 12.873 -5.666 -25.720 1.00 96.50 161 LEU A N 1
ATOM 1317 C CA . LEU A 1 161 ? 13.795 -6.797 -25.920 1.00 96.50 161 LEU A CA 1
ATOM 1318 C C . LEU A 1 161 ? 15.268 -6.373 -25.832 1.00 96.50 161 LEU A C 1
ATOM 1320 O O . LEU A 1 161 ? 16.103 -7.142 -25.352 1.00 96.50 161 LEU A O 1
ATOM 1324 N N . LYS A 1 162 ? 15.605 -5.142 -26.240 1.00 95.06 162 LYS A N 1
ATOM 1325 C CA . LYS A 1 162 ? 16.967 -4.603 -26.090 1.00 95.06 162 LYS A CA 1
ATOM 1326 C C . LYS A 1 162 ? 17.306 -4.379 -24.619 1.00 95.06 162 LYS A C 1
ATOM 1328 O O . LYS A 1 162 ? 18.422 -4.693 -24.206 1.00 95.06 162 LYS A O 1
ATOM 1333 N N . TYR A 1 163 ? 16.342 -3.907 -23.828 1.00 96.62 163 TYR A N 1
ATOM 1334 C CA . TYR A 1 163 ? 16.486 -3.766 -22.379 1.00 96.62 163 TYR A CA 1
ATOM 1335 C C . TYR A 1 163 ? 16.693 -5.119 -21.680 1.00 96.62 163 TYR A C 1
ATOM 1337 O O . TYR A 1 163 ? 17.605 -5.266 -20.863 1.00 96.62 163 TYR A O 1
ATOM 1345 N N . ILE A 1 164 ? 15.913 -6.135 -22.064 1.00 97.56 164 ILE A N 1
ATOM 1346 C CA . ILE A 1 164 ? 16.075 -7.513 -21.576 1.00 97.56 164 ILE A CA 1
ATOM 1347 C C . ILE A 1 164 ? 17.482 -8.020 -21.899 1.00 97.56 164 ILE A C 1
ATOM 1349 O O . ILE A 1 164 ? 18.209 -8.416 -20.989 1.00 97.56 164 ILE A O 1
ATOM 1353 N N . LYS A 1 165 ? 17.904 -7.926 -23.168 1.00 96.69 165 LYS A N 1
ATOM 1354 C CA . LYS A 1 165 ? 19.237 -8.353 -23.610 1.00 96.69 165 LYS A CA 1
ATOM 1355 C C . LYS A 1 165 ? 20.336 -7.628 -22.841 1.00 96.69 165 LYS A C 1
ATOM 1357 O O . LYS A 1 165 ? 21.263 -8.267 -22.361 1.00 96.69 165 LYS A O 1
ATOM 1362 N N . TRP A 1 166 ? 20.229 -6.310 -22.664 1.00 96.00 166 TRP A N 1
ATOM 1363 C CA . TRP A 1 166 ? 21.159 -5.545 -21.830 1.00 96.00 166 TRP A CA 1
ATOM 1364 C C . TRP A 1 166 ? 21.269 -6.147 -20.420 1.00 96.00 166 TRP A C 1
ATOM 1366 O O . TRP A 1 166 ? 22.385 -6.359 -19.936 1.00 96.00 166 TRP A O 1
ATOM 1376 N N . GLY A 1 167 ? 20.137 -6.494 -19.800 1.00 96.94 167 GLY A N 1
ATOM 1377 C CA . GLY A 1 167 ? 20.073 -7.114 -18.478 1.00 96.94 167 GLY A CA 1
ATOM 1378 C C . GLY A 1 167 ? 20.825 -8.448 -18.366 1.00 96.94 167 GLY A C 1
ATOM 1379 O O . GLY A 1 167 ? 21.421 -8.724 -17.324 1.00 96.94 167 GLY A O 1
ATOM 1380 N N . GLU A 1 168 ? 20.871 -9.246 -19.433 1.00 97.56 168 GLU A N 1
ATOM 1381 C CA . GLU A 1 168 ? 21.552 -10.555 -19.476 1.00 97.56 168 GLU A CA 1
ATOM 1382 C C . GLU A 1 168 ? 23.086 -10.449 -19.490 1.00 97.56 168 GLU A C 1
ATOM 1384 O O . GLU A 1 168 ? 23.781 -11.406 -19.146 1.00 97.56 168 GLU A O 1
ATOM 1389 N N . TYR A 1 169 ? 23.634 -9.277 -19.826 1.00 96.50 169 TYR A N 1
ATOM 1390 C CA . TYR A 1 169 ? 25.083 -9.047 -19.887 1.00 96.50 169 TYR A CA 1
ATOM 1391 C C . TYR A 1 169 ? 25.640 -8.206 -18.730 1.00 96.50 169 TYR A C 1
ATOM 1393 O O . TYR A 1 169 ? 26.853 -8.002 -18.670 1.00 96.50 169 TYR A O 1
ATOM 1401 N N . GLN A 1 170 ? 24.801 -7.727 -17.804 1.00 95.94 170 GLN A N 1
ATOM 1402 C CA . GLN A 1 170 ? 25.262 -6.870 -16.703 1.00 95.94 170 GLN A CA 1
ATOM 1403 C C . GLN A 1 170 ? 26.088 -7.627 -15.668 1.00 95.94 170 GLN A C 1
ATOM 1405 O O . GLN A 1 170 ? 25.788 -8.770 -15.352 1.00 95.94 170 GLN A O 1
ATOM 1410 N N . ASN A 1 171 ? 27.091 -6.982 -15.075 1.00 95.19 171 ASN A N 1
ATOM 1411 C CA . ASN A 1 171 ? 27.789 -7.544 -13.922 1.00 95.19 171 ASN A CA 1
ATOM 1412 C C . ASN A 1 171 ? 27.071 -7.131 -12.628 1.00 95.19 171 ASN A C 1
ATOM 1414 O O . ASN A 1 171 ? 27.173 -5.984 -12.194 1.00 95.19 171 ASN A O 1
ATOM 1418 N N . VAL A 1 172 ? 26.305 -8.044 -12.034 1.00 94.38 172 VAL A N 1
ATOM 1419 C CA . VAL A 1 172 ? 25.391 -7.755 -10.924 1.00 94.38 172 VAL A CA 1
ATOM 1420 C C . VAL A 1 172 ? 26.018 -8.159 -9.595 1.00 94.38 172 VAL A C 1
ATOM 1422 O O . VAL A 1 172 ? 26.431 -9.303 -9.416 1.00 94.38 172 VAL A O 1
ATOM 1425 N N . ARG A 1 173 ? 26.046 -7.237 -8.628 1.00 92.31 173 ARG A N 1
ATOM 1426 C CA . ARG A 1 173 ? 26.508 -7.519 -7.262 1.00 92.31 173 ARG A CA 1
ATOM 1427 C C . ARG A 1 173 ? 25.403 -8.181 -6.439 1.00 92.31 173 ARG A C 1
ATOM 1429 O O . ARG A 1 173 ? 24.304 -7.642 -6.309 1.00 92.31 173 ARG A O 1
ATOM 1436 N N . ILE A 1 174 ? 25.699 -9.314 -5.813 1.00 89.06 174 ILE A N 1
ATOM 1437 C CA . ILE A 1 174 ? 24.744 -10.045 -4.979 1.00 89.06 174 ILE A CA 1
ATOM 1438 C C . ILE A 1 174 ? 24.551 -9.310 -3.646 1.00 89.06 174 ILE A C 1
ATOM 1440 O O . ILE A 1 174 ? 25.469 -9.183 -2.835 1.00 89.06 174 ILE A O 1
ATOM 1444 N N . GLN A 1 175 ? 23.328 -8.835 -3.392 1.00 84.75 175 GLN A N 1
ATOM 1445 C CA . GLN A 1 175 ? 23.024 -8.002 -2.220 1.00 84.75 175 GLN A CA 1
ATOM 1446 C C . GLN A 1 175 ? 22.692 -8.798 -0.944 1.00 84.75 175 GLN A C 1
ATOM 1448 O O . GLN A 1 175 ? 22.782 -8.258 0.164 1.00 84.75 175 GLN A O 1
ATOM 1453 N N . LYS A 1 176 ? 22.265 -10.062 -1.068 1.00 82.56 176 LYS A N 1
ATOM 1454 C CA . LYS A 1 176 ? 21.740 -10.880 0.043 1.00 82.56 176 LYS A CA 1
ATOM 1455 C C . LYS A 1 176 ? 22.092 -12.362 -0.124 1.00 82.56 176 LYS A C 1
ATOM 1457 O O . LYS A 1 176 ? 22.289 -12.833 -1.238 1.00 82.56 176 LYS A O 1
ATOM 1462 N N . GLY A 1 177 ? 22.073 -13.105 0.984 1.00 84.12 177 GLY A N 1
ATOM 1463 C CA . GLY A 1 177 ? 22.319 -14.552 1.015 1.00 84.12 177 GLY A CA 1
ATOM 1464 C C . GLY A 1 177 ? 23.785 -14.917 1.256 1.00 84.12 177 GLY A C 1
ATOM 1465 O O . GLY A 1 177 ? 24.592 -14.056 1.594 1.00 84.12 177 GLY A O 1
ATOM 1466 N N . LYS A 1 178 ? 24.112 -16.207 1.097 1.00 87.44 178 LYS A N 1
ATOM 1467 C CA . LYS A 1 178 ? 25.446 -16.770 1.382 1.00 87.44 178 LYS A CA 1
ATOM 1468 C C . LYS A 1 178 ? 26.561 -16.119 0.553 1.00 87.44 178 LYS A C 1
ATOM 1470 O O . LYS A 1 178 ? 27.633 -15.875 1.082 1.00 87.44 178 LYS A O 1
ATOM 1475 N N . ASN A 1 179 ? 26.266 -15.781 -0.700 1.00 87.31 179 ASN A N 1
ATOM 1476 C CA . ASN A 1 179 ? 27.222 -15.218 -1.662 1.00 87.31 179 ASN A CA 1
ATOM 1477 C C . ASN A 1 179 ? 27.141 -13.680 -1.713 1.00 87.31 179 ASN A C 1
ATOM 1479 O O . ASN A 1 179 ? 27.336 -13.063 -2.757 1.00 87.31 179 ASN A O 1
ATOM 1483 N N . LYS A 1 180 ? 26.718 -13.034 -0.619 1.00 89.31 180 LYS A N 1
ATOM 1484 C CA . LYS A 1 180 ? 26.592 -11.574 -0.569 1.00 89.31 180 LYS A CA 1
ATOM 1485 C C . LYS A 1 180 ? 27.964 -10.932 -0.788 1.00 89.31 180 LYS A C 1
ATOM 1487 O O . LYS A 1 180 ? 28.894 -11.213 -0.047 1.00 89.31 180 LYS A O 1
ATOM 1492 N N . GLY A 1 181 ? 28.037 -9.991 -1.725 1.00 89.88 181 GLY A N 1
ATOM 1493 C CA . GLY A 1 181 ? 29.270 -9.289 -2.085 1.00 89.88 181 GLY A CA 1
ATOM 1494 C C . GLY A 1 181 ? 29.880 -9.763 -3.401 1.00 89.88 181 GLY A C 1
ATOM 1495 O O . GLY A 1 181 ? 30.509 -8.939 -4.064 1.00 89.88 181 GLY A O 1
ATOM 1496 N N . ASP A 1 182 ? 29.609 -11.007 -3.801 1.00 93.00 182 ASP A N 1
ATOM 1497 C CA . ASP A 1 182 ? 30.074 -11.578 -5.065 1.00 93.00 182 ASP A CA 1
ATOM 1498 C C . ASP A 1 182 ? 29.377 -10.935 -6.268 1.00 93.00 182 ASP A C 1
ATOM 1500 O O . ASP A 1 182 ? 28.338 -10.272 -6.150 1.00 93.00 182 ASP A O 1
ATOM 1504 N N . PHE A 1 183 ? 29.944 -11.175 -7.447 1.00 93.62 183 PHE A N 1
ATOM 1505 C CA . PHE A 1 183 ? 29.428 -10.700 -8.722 1.00 93.62 183 PHE A CA 1
ATOM 1506 C C . PHE A 1 183 ? 28.954 -11.861 -9.594 1.00 93.62 183 PHE A C 1
ATOM 1508 O O . PHE A 1 183 ? 29.554 -12.935 -9.608 1.00 93.62 183 PHE A O 1
ATOM 1515 N N . ILE A 1 184 ? 27.877 -11.633 -10.341 1.00 94.69 184 ILE A N 1
ATOM 1516 C CA . ILE A 1 184 ? 27.339 -12.584 -11.310 1.00 94.69 184 ILE A CA 1
ATOM 1517 C C . ILE A 1 184 ? 27.005 -11.876 -12.618 1.00 94.69 184 ILE A C 1
ATOM 1519 O O . ILE A 1 184 ? 26.452 -10.777 -12.626 1.00 94.69 184 ILE A O 1
ATOM 1523 N N . LYS A 1 185 ? 27.326 -12.520 -13.741 1.00 96.50 185 LYS A N 1
ATOM 1524 C CA . LYS A 1 185 ? 26.981 -12.008 -15.065 1.00 96.50 185 LYS A CA 1
ATOM 1525 C C . LYS A 1 185 ? 25.511 -12.302 -15.377 1.00 96.50 185 LYS A C 1
ATOM 1527 O O . LYS A 1 185 ? 25.118 -13.464 -15.427 1.00 96.50 185 LYS A O 1
ATOM 1532 N N . GLY A 1 186 ? 24.744 -11.250 -15.624 1.00 96.56 186 GLY A N 1
ATOM 1533 C CA . GLY A 1 186 ? 23.357 -11.249 -16.062 1.00 96.56 186 GLY A CA 1
ATOM 1534 C C . GLY A 1 186 ? 22.346 -11.297 -14.921 1.00 96.56 186 GLY A C 1
ATOM 1535 O O . GLY A 1 186 ? 22.435 -12.136 -14.020 1.00 96.56 186 GLY A O 1
ATOM 1536 N N . TYR A 1 187 ? 21.326 -10.435 -14.984 1.00 96.56 187 TYR A N 1
ATOM 1537 C CA . TYR A 1 187 ? 20.191 -10.502 -14.060 1.00 96.56 187 TYR A CA 1
ATOM 1538 C C . TYR A 1 187 ? 19.452 -11.836 -14.167 1.00 96.56 187 TYR A C 1
ATOM 1540 O O . TYR A 1 187 ? 18.976 -12.323 -13.150 1.00 96.56 187 TYR A O 1
ATOM 1548 N N . ASN A 1 188 ? 19.414 -12.465 -15.343 1.00 96.44 188 ASN A N 1
ATOM 1549 C CA . ASN A 1 188 ? 18.827 -13.787 -15.597 1.00 96.44 188 ASN A CA 1
ATOM 1550 C C . ASN A 1 188 ? 19.475 -14.937 -14.805 1.00 96.44 188 ASN A C 1
ATOM 1552 O O . ASN A 1 188 ? 18.852 -15.980 -14.610 1.00 96.44 188 ASN A O 1
ATOM 1556 N N . ASN A 1 189 ? 20.711 -14.758 -14.333 1.00 95.12 189 ASN A N 1
ATOM 1557 C CA . ASN A 1 189 ? 21.433 -15.776 -13.572 1.00 95.12 189 ASN A CA 1
ATOM 1558 C C . ASN A 1 189 ? 21.289 -15.623 -12.052 1.00 95.12 189 ASN A C 1
ATOM 1560 O O . ASN A 1 189 ? 21.704 -16.519 -11.309 1.00 95.12 189 ASN A O 1
ATOM 1564 N N . LEU A 1 190 ? 20.672 -14.539 -11.563 1.00 93.38 190 LEU A N 1
ATOM 1565 C CA . LEU A 1 190 ? 20.345 -14.419 -10.143 1.00 93.38 190 LEU A CA 1
ATOM 1566 C C . LEU A 1 190 ? 19.388 -15.540 -9.732 1.00 93.38 190 LEU A C 1
ATOM 1568 O O . LEU A 1 190 ? 18.412 -15.839 -10.414 1.00 93.38 190 LEU A O 1
ATOM 1572 N N . ARG A 1 191 ? 19.619 -16.134 -8.556 1.00 90.75 191 ARG A N 1
ATOM 1573 C CA . ARG A 1 191 ? 18.762 -17.214 -8.036 1.00 90.75 191 ARG A CA 1
ATOM 1574 C C . ARG A 1 191 ? 17.283 -16.812 -7.961 1.00 90.75 191 ARG A C 1
ATOM 1576 O O . ARG A 1 191 ? 16.418 -17.663 -8.137 1.00 90.75 191 ARG A O 1
ATOM 1583 N N . THR A 1 192 ? 17.007 -15.546 -7.660 1.00 90.81 192 THR A N 1
ATOM 1584 C CA . THR A 1 192 ? 15.654 -15.000 -7.512 1.00 90.81 192 THR A CA 1
ATOM 1585 C C . THR A 1 192 ? 14.926 -14.884 -8.848 1.00 90.81 192 THR A C 1
ATOM 1587 O O . THR A 1 192 ? 13.838 -15.426 -8.982 1.00 90.81 192 TH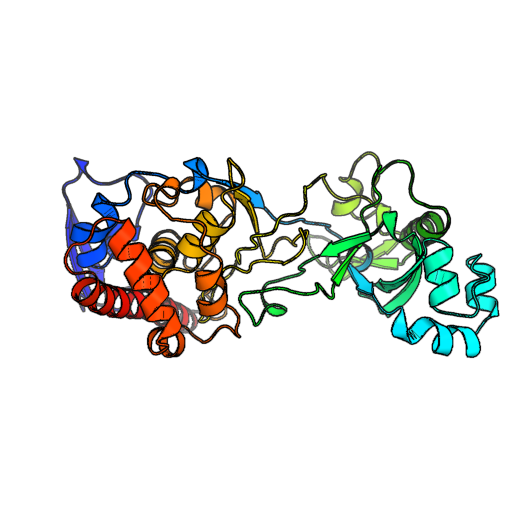R A O 1
ATOM 1590 N N . THR A 1 193 ? 15.538 -14.258 -9.849 1.00 93.00 193 THR A N 1
ATOM 1591 C CA . THR A 1 193 ? 14.951 -14.063 -11.188 1.00 93.00 193 THR A CA 1
ATOM 1592 C C . THR A 1 193 ? 14.939 -15.348 -12.011 1.00 93.00 193 THR A C 1
ATOM 1594 O O . THR A 1 193 ? 14.003 -15.589 -12.758 1.00 93.00 193 THR A O 1
ATOM 1597 N N . LYS A 1 194 ? 15.917 -16.244 -11.825 1.00 91.69 194 LYS A N 1
ATOM 1598 C CA . LYS A 1 194 ? 15.936 -17.572 -12.461 1.00 91.69 194 LYS A CA 1
ATOM 1599 C C . LYS A 1 194 ? 14.743 -18.442 -12.046 1.00 91.69 194 LYS A C 1
ATOM 1601 O O . LYS A 1 194 ? 14.391 -19.392 -12.745 1.00 91.69 194 LYS A O 1
ATOM 1606 N N . ALA A 1 195 ? 14.130 -18.140 -10.899 1.00 90.81 195 ALA A N 1
ATOM 1607 C CA . ALA A 1 195 ? 12.899 -18.787 -10.458 1.00 90.81 195 ALA A CA 1
ATOM 1608 C C . ALA A 1 195 ? 11.653 -18.259 -11.189 1.00 90.81 195 ALA A C 1
ATOM 1610 O O . ALA A 1 195 ? 10.621 -18.926 -11.162 1.00 90.81 195 ALA A O 1
ATOM 1611 N N . HIS A 1 196 ? 11.737 -17.100 -11.849 1.00 91.81 196 HIS A N 1
ATOM 1612 C CA . HIS A 1 196 ? 10.658 -16.564 -12.669 1.00 91.81 196 HIS A CA 1
ATOM 1613 C C . HIS A 1 196 ? 10.659 -17.330 -13.996 1.00 91.81 196 HIS A C 1
ATOM 1615 O O . HIS A 1 196 ? 11.475 -17.089 -14.884 1.00 91.81 196 HIS A O 1
ATOM 1621 N N . LYS A 1 197 ? 9.794 -18.341 -14.090 1.00 88.44 197 LYS A N 1
ATOM 1622 C CA . LYS A 1 197 ? 9.663 -19.196 -15.270 1.00 88.44 197 LYS A CA 1
ATOM 1623 C C . LYS A 1 197 ? 8.334 -18.930 -15.982 1.00 88.44 197 LYS A C 1
ATOM 1625 O O . LYS A 1 197 ? 7.344 -18.717 -15.291 1.00 88.44 197 LYS A O 1
ATOM 1630 N N . PRO A 1 198 ? 8.298 -19.033 -17.323 1.00 91.81 198 PRO A N 1
ATOM 1631 C CA . PRO A 1 198 ? 9.439 -19.293 -18.213 1.00 91.81 198 PRO A CA 1
ATOM 1632 C C . PRO A 1 198 ? 10.267 -18.032 -18.541 1.00 91.81 198 PRO A C 1
ATOM 1634 O O . PRO A 1 198 ? 11.368 -18.159 -19.073 1.00 91.81 198 PRO A O 1
ATOM 1637 N N . TYR A 1 199 ? 9.784 -16.837 -18.189 1.00 95.25 199 TYR A N 1
ATOM 1638 C CA . TYR A 1 199 ? 10.417 -15.558 -18.523 1.00 95.25 199 TYR A CA 1
ATOM 1639 C C . TYR A 1 199 ? 11.090 -14.920 -17.300 1.00 95.25 199 TYR A C 1
ATOM 1641 O O . TYR A 1 199 ? 10.422 -14.323 -16.457 1.00 95.25 199 TYR A O 1
ATOM 1649 N N . TRP A 1 200 ? 12.426 -15.000 -17.222 1.00 95.75 200 TRP A N 1
ATOM 1650 C CA . TRP A 1 200 ? 13.209 -14.489 -16.080 1.00 95.75 200 TRP A CA 1
ATOM 1651 C C . TRP A 1 200 ? 12.979 -12.993 -15.808 1.00 95.75 200 TRP A C 1
ATOM 1653 O O . TRP A 1 200 ? 13.090 -12.527 -14.673 1.00 95.75 200 TRP A O 1
ATOM 1663 N N . TYR A 1 201 ? 12.690 -12.247 -16.877 1.00 95.81 201 TYR A N 1
ATOM 1664 C CA . TYR A 1 201 ? 12.497 -10.801 -16.902 1.00 95.81 201 TYR A CA 1
ATOM 1665 C C . TYR A 1 201 ? 11.060 -10.380 -16.593 1.00 95.81 201 TYR A C 1
ATOM 1667 O O . TYR A 1 201 ? 10.765 -9.191 -16.680 1.00 95.81 201 TYR A O 1
ATOM 1675 N N . ASN A 1 202 ? 10.167 -11.319 -16.269 1.00 94.75 202 ASN A N 1
ATOM 1676 C CA . ASN A 1 202 ? 8.812 -11.002 -15.840 1.00 94.75 202 ASN A CA 1
ATOM 1677 C C . ASN A 1 202 ? 8.611 -11.305 -14.351 1.00 94.75 202 ASN A C 1
ATOM 1679 O O . ASN A 1 202 ? 9.387 -12.038 -13.740 1.00 94.75 202 ASN A O 1
ATOM 1683 N N . VAL A 1 203 ? 7.580 -10.716 -13.751 1.00 91.31 203 VAL A N 1
ATOM 1684 C CA . VAL A 1 203 ? 7.164 -10.955 -12.359 1.00 91.31 203 VAL A CA 1
ATOM 1685 C C . VAL A 1 203 ? 5.813 -11.672 -12.323 1.00 91.31 203 VAL A C 1
ATOM 1687 O O . VAL A 1 203 ? 5.069 -11.574 -13.298 1.00 91.31 203 VAL A O 1
ATOM 1690 N N . PRO A 1 204 ? 5.467 -12.372 -11.219 1.00 83.81 204 PRO A N 1
ATOM 1691 C CA . PRO A 1 204 ? 4.186 -13.063 -11.100 1.00 83.81 204 PRO A CA 1
ATOM 1692 C C . PRO A 1 204 ? 3.004 -12.178 -11.483 1.00 83.81 204 PRO A C 1
ATOM 1694 O O . PRO A 1 204 ? 2.987 -10.986 -11.152 1.00 83.81 204 PRO A O 1
ATOM 1697 N N . ASP A 1 205 ? 2.011 -12.772 -12.147 1.00 83.50 205 ASP A N 1
ATOM 1698 C CA . ASP A 1 205 ? 0.848 -12.009 -12.562 1.00 83.50 205 ASP A CA 1
ATOM 1699 C C . ASP A 1 205 ? 0.026 -11.576 -11.345 1.00 83.50 205 ASP A C 1
ATOM 1701 O O . ASP A 1 205 ? -0.616 -12.362 -10.644 1.00 83.50 205 ASP A O 1
ATOM 1705 N N . LEU A 1 206 ? 0.110 -10.281 -11.078 1.00 91.19 206 LEU A N 1
ATOM 1706 C CA . LEU A 1 206 ? -0.644 -9.574 -10.069 1.00 91.19 206 LEU A CA 1
ATOM 1707 C C . LEU A 1 206 ? -1.417 -8.476 -10.783 1.00 91.19 206 LEU A C 1
ATOM 1709 O O . LEU A 1 206 ? -0.847 -7.750 -11.607 1.00 91.19 206 LEU A O 1
ATOM 1713 N N . LYS A 1 207 ? -2.711 -8.382 -10.476 1.00 93.50 207 LYS A N 1
ATOM 1714 C CA . LYS A 1 207 ? -3.562 -7.309 -10.982 1.00 93.50 207 LYS A CA 1
ATOM 1715 C C . LYS A 1 207 ? -3.229 -6.009 -10.237 1.00 93.50 207 LYS A C 1
ATOM 1717 O O . LYS A 1 207 ? -2.920 -6.064 -9.051 1.00 93.50 207 LYS A O 1
ATOM 1722 N N . PRO A 1 208 ? -3.262 -4.846 -10.891 1.00 95.31 208 PRO A N 1
ATOM 1723 C CA . PRO A 1 208 ? -3.190 -3.570 -10.188 1.00 95.31 208 PRO A CA 1
ATOM 1724 C C . PRO A 1 208 ? -4.405 -3.358 -9.267 1.00 95.31 208 PRO A C 1
ATOM 1726 O O . PRO A 1 208 ? -5.473 -3.922 -9.513 1.00 95.31 208 PRO A O 1
ATOM 1729 N N . ALA A 1 209 ? -4.253 -2.550 -8.218 1.00 96.56 209 ALA A N 1
ATOM 1730 C CA . ALA A 1 209 ? -5.320 -2.220 -7.272 1.00 96.56 209 ALA A CA 1
ATOM 1731 C C . ALA A 1 209 ? -5.338 -0.725 -6.940 1.00 96.56 209 ALA A C 1
ATOM 1733 O O . ALA A 1 209 ? -4.319 -0.047 -7.041 1.00 96.56 209 ALA A O 1
ATOM 1734 N N . HIS A 1 210 ? -6.493 -0.229 -6.500 1.00 96.44 210 HIS A N 1
ATOM 1735 C CA . HIS A 1 210 ? -6.639 1.151 -6.038 1.00 96.44 210 HIS A CA 1
ATOM 1736 C C . HIS A 1 210 ? -6.194 1.335 -4.581 1.00 96.44 210 HIS A C 1
ATOM 1738 O O . HIS A 1 210 ? -5.618 2.360 -4.239 1.00 96.44 210 HIS A O 1
ATOM 1744 N N . ILE A 1 211 ? -6.443 0.353 -3.710 1.00 97.25 211 ILE A N 1
ATOM 1745 C CA . ILE A 1 211 ? -6.208 0.477 -2.266 1.00 97.25 211 ILE A CA 1
ATOM 1746 C C . ILE A 1 211 ? -4.870 -0.171 -1.895 1.00 97.25 211 ILE A C 1
ATOM 1748 O O . ILE A 1 211 ? -4.698 -1.389 -2.024 1.00 97.25 211 ILE A O 1
ATOM 1752 N N . ILE A 1 212 ? -3.941 0.646 -1.391 1.00 96.81 212 ILE A N 1
ATOM 1753 C CA . ILE A 1 212 ? -2.549 0.272 -1.114 1.00 96.81 212 ILE A CA 1
ATOM 1754 C C . ILE A 1 212 ? -2.235 0.467 0.379 1.00 96.81 212 ILE A C 1
ATOM 1756 O O . ILE A 1 212 ? -1.834 1.555 0.801 1.00 96.81 212 ILE A O 1
ATOM 1760 N N . PRO A 1 213 ? -2.424 -0.564 1.224 1.00 96.19 213 PRO A N 1
ATOM 1761 C CA . PRO A 1 213 ? -2.047 -0.498 2.628 1.00 96.19 213 PRO A CA 1
ATOM 1762 C C . PRO A 1 213 ? -0.549 -0.741 2.839 1.00 96.19 213 PRO A C 1
ATOM 1764 O O . PRO A 1 213 ? 0.106 -1.528 2.144 1.00 96.19 213 PRO A O 1
ATOM 1767 N N . ASN A 1 214 ? -0.023 -0.099 3.878 1.00 94.81 214 ASN A N 1
ATOM 1768 C CA . ASN A 1 214 ? 1.381 -0.167 4.254 1.00 94.81 214 ASN A CA 1
ATOM 1769 C C . ASN A 1 214 ? 1.683 -1.438 5.055 1.00 94.81 214 ASN A C 1
ATOM 1771 O O . ASN A 1 214 ? 0.982 -1.772 6.007 1.00 94.81 214 ASN A O 1
ATOM 1775 N N . ARG A 1 215 ? 2.787 -2.126 4.740 1.00 93.31 215 ARG A N 1
ATOM 1776 C CA . ARG A 1 215 ? 3.220 -3.294 5.524 1.00 93.31 215 ARG A CA 1
ATOM 1777 C C . ARG A 1 215 ? 3.857 -2.910 6.854 1.00 93.31 215 ARG A C 1
ATOM 1779 O O . ARG A 1 215 ? 3.722 -3.649 7.827 1.00 93.31 215 ARG A O 1
ATOM 1786 N N . PHE A 1 216 ? 4.624 -1.821 6.862 1.00 92.44 216 PHE A N 1
ATOM 1787 C CA . PHE A 1 216 ? 5.391 -1.351 8.013 1.00 92.44 216 PHE A CA 1
ATOM 1788 C C . PHE A 1 216 ? 4.911 0.034 8.421 1.00 92.44 216 PHE A C 1
ATOM 1790 O O . PHE A 1 216 ? 5.000 0.972 7.631 1.00 92.44 216 PHE A O 1
ATOM 1797 N N . ILE A 1 217 ? 4.442 0.163 9.659 1.00 92.69 217 ILE A N 1
ATOM 1798 C CA . ILE A 1 217 ? 3.743 1.359 10.129 1.00 92.69 217 ILE A CA 1
ATOM 1799 C C . ILE A 1 217 ? 4.432 1.896 11.382 1.00 92.69 217 ILE A C 1
ATOM 1801 O O . ILE A 1 217 ? 4.766 1.157 12.312 1.00 92.69 217 ILE A O 1
ATOM 1805 N N . LYS A 1 218 ? 4.709 3.201 11.392 1.00 90.75 218 LYS A N 1
ATOM 1806 C CA . LYS A 1 218 ? 5.344 3.904 12.516 1.00 90.75 218 LYS A CA 1
ATOM 1807 C C . LYS A 1 218 ? 4.360 4.894 13.120 1.00 90.75 218 LYS A C 1
ATOM 1809 O O . LYS A 1 218 ? 3.417 4.455 13.752 1.00 90.75 218 LYS A O 1
ATOM 1814 N N . GLU A 1 219 ? 4.578 6.190 12.938 1.00 91.50 219 GLU A N 1
ATOM 1815 C CA . GLU A 1 219 ? 3.728 7.235 13.517 1.00 91.50 219 GLU A CA 1
ATOM 1816 C C . GLU A 1 219 ? 2.605 7.673 12.576 1.00 91.50 219 GLU A C 1
ATOM 1818 O O . GLU A 1 219 ? 1.611 8.220 13.036 1.00 91.50 219 GLU A O 1
ATOM 1823 N N . ARG A 1 220 ? 2.748 7.435 11.268 1.00 93.50 220 ARG A N 1
ATOM 1824 C CA . ARG A 1 220 ? 1.726 7.734 10.261 1.00 93.50 220 ARG A CA 1
ATOM 1825 C C . ARG A 1 220 ? 0.978 6.450 9.920 1.00 93.50 220 ARG A C 1
ATOM 1827 O O . ARG A 1 220 ? 1.550 5.581 9.262 1.00 93.50 220 ARG A O 1
ATOM 1834 N N . HIS A 1 221 ? -0.259 6.337 10.392 1.00 95.31 221 HIS A N 1
ATOM 1835 C CA . HIS A 1 221 ? -1.190 5.283 9.991 1.00 95.31 221 HIS A CA 1
ATOM 1836 C C . HIS A 1 221 ? -2.052 5.812 8.855 1.00 95.31 221 HIS A C 1
ATOM 1838 O O . HIS A 1 221 ? -2.667 6.866 8.993 1.00 95.31 221 HIS A O 1
ATOM 1844 N N . PHE A 1 222 ? -2.031 5.105 7.731 1.00 96.81 222 PHE A N 1
ATOM 1845 C CA . PHE A 1 222 ? -2.824 5.426 6.555 1.00 96.81 222 PHE A CA 1
ATOM 1846 C C . PHE A 1 222 ? -2.831 4.253 5.586 1.00 96.81 222 PHE A C 1
ATOM 1848 O O . PHE A 1 222 ? -1.905 3.432 5.561 1.00 96.81 222 PHE A O 1
ATOM 1855 N N . VAL A 1 223 ? -3.868 4.229 4.761 1.00 96.94 223 VAL A N 1
ATOM 1856 C CA . VAL A 1 223 ? -4.003 3.356 3.602 1.00 96.94 223 VAL A CA 1
ATOM 1857 C C . VAL A 1 223 ? -4.285 4.244 2.402 1.00 96.94 223 VAL A C 1
ATOM 1859 O O . VAL A 1 223 ? -5.253 5.003 2.410 1.00 96.94 223 VAL A O 1
ATOM 1862 N N . SER A 1 224 ? -3.445 4.174 1.374 1.00 96.44 224 SER A N 1
ATOM 1863 C CA . SER A 1 224 ? -3.587 5.059 0.219 1.00 96.44 224 SER A CA 1
ATOM 1864 C C . SER A 1 224 ? -4.628 4.550 -0.777 1.00 96.44 224 SER A C 1
ATOM 1866 O O . SER A 1 224 ? -4.821 3.341 -0.919 1.00 96.44 224 SER A O 1
ATOM 1868 N N . LEU A 1 225 ? -5.273 5.483 -1.473 1.00 96.19 225 LEU A N 1
ATOM 1869 C CA . LEU A 1 225 ? -6.146 5.262 -2.620 1.00 96.19 225 LEU A CA 1
ATOM 1870 C C . LEU A 1 225 ? -5.484 5.864 -3.853 1.00 96.19 225 LEU A C 1
ATOM 1872 O O . LEU A 1 225 ? -5.241 7.065 -3.896 1.00 96.19 225 LEU A O 1
ATOM 1876 N N . SER A 1 226 ? -5.183 5.054 -4.856 1.00 95.31 226 SER A N 1
ATOM 1877 C CA . SER A 1 226 ? -4.709 5.564 -6.136 1.00 95.31 226 SER A CA 1
ATOM 1878 C C . SER A 1 226 ? -5.878 5.837 -7.074 1.00 95.31 226 SER A C 1
ATOM 1880 O O . SER A 1 226 ? -6.791 5.019 -7.171 1.00 95.31 226 SER A O 1
ATOM 1882 N N . SER A 1 227 ? -5.845 6.983 -7.760 1.00 92.06 227 SER A N 1
ATOM 1883 C CA . SER A 1 227 ? -6.832 7.373 -8.781 1.00 92.06 227 SER A CA 1
ATOM 1884 C C . SER A 1 227 ? -6.896 6.359 -9.927 1.00 92.06 227 SER A C 1
ATOM 1886 O O . SER A 1 227 ? -7.959 6.095 -10.482 1.00 92.06 227 SER A O 1
ATOM 1888 N N . THR A 1 228 ? -5.762 5.732 -10.235 1.00 92.06 228 THR A N 1
ATOM 1889 C CA . THR A 1 228 ? -5.629 4.658 -11.216 1.00 92.06 228 THR A CA 1
ATOM 1890 C C . THR A 1 228 ? -5.169 3.373 -10.524 1.00 92.06 228 THR A C 1
ATOM 1892 O O . THR A 1 228 ? -4.469 3.434 -9.516 1.00 92.06 228 THR A O 1
ATOM 1895 N N . PRO A 1 229 ? -5.552 2.178 -11.003 1.00 94.19 229 PRO A N 1
ATOM 1896 C CA . PRO A 1 229 ? -5.038 0.933 -10.446 1.00 94.19 229 PRO A CA 1
ATOM 1897 C C . PRO A 1 229 ? -3.510 0.839 -10.585 1.00 94.19 229 PRO A C 1
ATOM 1899 O O . PRO A 1 229 ? -2.977 0.936 -11.690 1.00 94.19 229 PRO A O 1
ATOM 1902 N N . VAL A 1 230 ? -2.802 0.562 -9.487 1.00 95.50 230 VAL A N 1
ATOM 1903 C CA . VAL A 1 230 ? -1.331 0.453 -9.469 1.00 95.50 230 VAL A CA 1
ATOM 1904 C C . VAL A 1 230 ? -0.858 -0.885 -8.915 1.00 95.50 230 VAL A C 1
ATOM 1906 O O . VAL A 1 230 ? -1.546 -1.541 -8.130 1.00 95.50 230 VAL A O 1
ATOM 1909 N N . LEU A 1 231 ? 0.343 -1.307 -9.310 1.00 96.06 231 LEU A N 1
ATOM 1910 C CA . LEU A 1 231 ? 1.048 -2.383 -8.619 1.00 96.06 231 LEU A CA 1
ATOM 1911 C C . LEU A 1 231 ? 1.769 -1.825 -7.393 1.00 96.06 231 LEU A C 1
ATOM 1913 O O . LEU A 1 231 ? 2.056 -0.632 -7.306 1.00 96.06 231 LEU A O 1
ATOM 1917 N N . ALA A 1 232 ? 2.116 -2.696 -6.449 1.00 95.38 232 ALA A N 1
ATOM 1918 C CA . ALA A 1 232 ? 2.904 -2.302 -5.291 1.00 95.38 232 ALA A CA 1
ATOM 1919 C C . ALA A 1 232 ? 3.991 -3.328 -4.972 1.00 95.38 232 ALA A C 1
ATOM 1921 O O . ALA A 1 232 ? 3.812 -4.529 -5.184 1.00 95.38 232 ALA A O 1
ATOM 1922 N N . GLY A 1 233 ? 5.123 -2.848 -4.464 1.00 94.56 233 GLY A N 1
ATOM 1923 C CA . GLY A 1 233 ? 6.224 -3.662 -3.972 1.00 94.56 233 GLY A CA 1
ATOM 1924 C C . GLY A 1 233 ? 5.901 -4.341 -2.640 1.00 94.56 233 GLY A C 1
ATOM 1925 O O . GLY A 1 233 ? 4.898 -4.073 -1.985 1.00 94.56 233 GLY A O 1
ATOM 1926 N N . ASP A 1 234 ? 6.800 -5.212 -2.200 1.00 92.06 234 ASP A N 1
ATOM 1927 C CA . ASP A 1 234 ? 6.635 -6.098 -1.039 1.00 92.06 234 ASP A CA 1
ATOM 1928 C C . ASP A 1 234 ? 6.599 -5.404 0.348 1.00 92.06 234 ASP A C 1
ATOM 1930 O O . ASP A 1 234 ? 6.422 -6.055 1.393 1.00 92.06 234 ASP A O 1
ATOM 1934 N N . ALA A 1 235 ? 6.767 -4.080 0.348 1.00 93.25 235 ALA A N 1
ATOM 1935 C CA . ALA A 1 235 ? 6.569 -3.175 1.477 1.00 93.25 235 ALA A CA 1
ATOM 1936 C C . ALA A 1 235 ? 5.117 -2.667 1.607 1.00 93.25 235 ALA A C 1
ATOM 1938 O O . ALA A 1 235 ? 4.801 -1.983 2.582 1.00 93.25 235 ALA A O 1
ATOM 1939 N N . CYS A 1 236 ? 4.243 -3.038 0.673 1.00 94.69 236 CYS A N 1
ATOM 1940 C CA . CYS A 1 236 ? 2.810 -2.764 0.677 1.00 94.69 236 CYS A CA 1
ATOM 1941 C C . CYS A 1 236 ? 2.015 -4.062 0.441 1.00 94.69 236 CYS A C 1
ATOM 1943 O O . CYS A 1 236 ? 2.574 -5.120 0.121 1.00 94.69 236 CYS A O 1
ATOM 1945 N N . ALA A 1 237 ? 0.698 -3.979 0.596 1.00 95.31 237 ALA A N 1
ATOM 1946 C CA . ALA A 1 237 ? -0.241 -4.969 0.074 1.00 95.31 237 ALA A CA 1
ATOM 1947 C C . ALA A 1 237 ? -1.123 -4.331 -1.014 1.00 95.31 237 ALA A C 1
ATOM 1949 O O . ALA A 1 237 ? -1.067 -3.123 -1.231 1.00 95.31 237 ALA A O 1
ATOM 1950 N N . LEU A 1 238 ? -1.923 -5.149 -1.694 1.00 96.62 238 LEU A N 1
ATOM 1951 C CA . LEU A 1 238 ? -2.958 -4.709 -2.627 1.00 96.62 238 LEU A CA 1
ATOM 1952 C C . LEU A 1 238 ? -4.296 -5.259 -2.158 1.00 96.62 238 LEU A C 1
ATOM 1954 O O . LEU A 1 238 ? -4.396 -6.454 -1.870 1.00 96.62 238 LEU A O 1
ATOM 1958 N N . VAL A 1 239 ? -5.305 -4.399 -2.082 1.00 97.06 239 VAL A N 1
ATOM 1959 C CA . VAL A 1 239 ? -6.652 -4.766 -1.640 1.00 97.06 239 VAL A CA 1
ATOM 1960 C C . VAL A 1 239 ? -7.603 -4.691 -2.832 1.00 97.06 239 VAL A C 1
ATOM 1962 O O . VAL A 1 239 ? -7.639 -3.683 -3.534 1.00 97.06 239 VAL A O 1
ATOM 1965 N N . TYR A 1 240 ? -8.376 -5.756 -3.035 1.00 96.88 240 TYR A N 1
ATOM 1966 C CA . TYR A 1 240 ? -9.381 -5.906 -4.087 1.00 96.88 240 TYR A CA 1
ATOM 1967 C C . TYR A 1 240 ? -10.759 -6.058 -3.434 1.00 96.88 240 TYR A C 1
ATOM 1969 O O . TYR A 1 240 ? -11.135 -7.164 -3.031 1.00 96.88 240 TYR A O 1
ATOM 1977 N N . PRO A 1 241 ? -11.490 -4.949 -3.259 1.00 95.56 241 PRO A N 1
ATOM 1978 C CA . PRO A 1 241 ? -12.854 -4.950 -2.745 1.00 95.56 241 PRO A CA 1
ATOM 1979 C C . PRO A 1 241 ? -13.787 -5.795 -3.614 1.00 95.56 241 PRO A C 1
ATOM 1981 O O . PRO A 1 241 ? -13.658 -5.833 -4.836 1.00 95.56 241 PRO A O 1
ATOM 1984 N N . GLN A 1 242 ? -14.730 -6.487 -2.983 1.00 92.69 242 GLN A N 1
ATOM 1985 C CA . GLN A 1 242 ? -15.796 -7.201 -3.680 1.00 92.69 242 GLN A CA 1
ATOM 1986 C C . GLN A 1 242 ? -16.903 -6.226 -4.101 1.00 92.69 242 GLN A C 1
ATOM 1988 O O . GLN A 1 242 ? -17.140 -5.226 -3.422 1.00 92.69 242 GLN A O 1
ATOM 1993 N N . LYS A 1 243 ? -17.633 -6.564 -5.174 1.00 86.94 243 LYS A N 1
ATOM 1994 C CA . LYS A 1 243 ? -18.823 -5.823 -5.643 1.00 86.94 243 LYS A CA 1
ATOM 1995 C C . LYS A 1 243 ? -18.560 -4.325 -5.879 1.00 86.94 243 LYS A C 1
ATOM 1997 O O . LYS A 1 243 ? -19.423 -3.507 -5.585 1.00 86.94 243 LYS A O 1
ATOM 2002 N N . ASP A 1 244 ? -17.346 -3.994 -6.318 1.00 82.94 244 ASP A N 1
ATOM 2003 C CA . ASP A 1 244 ? -16.881 -2.630 -6.596 1.00 82.94 244 ASP A CA 1
ATOM 2004 C C . ASP A 1 244 ? -16.981 -1.645 -5.413 1.00 82.94 244 ASP A C 1
ATOM 2006 O O . ASP A 1 244 ? -16.868 -0.440 -5.601 1.00 82.94 244 ASP A O 1
ATOM 2010 N N . LYS A 1 245 ? -17.068 -2.152 -4.169 1.00 91.00 245 LYS A N 1
ATOM 2011 C CA . LYS A 1 245 ? -17.158 -1.358 -2.927 1.00 91.00 245 LYS A CA 1
ATOM 2012 C C . LYS A 1 245 ? -15.827 -0.753 -2.469 1.00 91.00 245 LYS A C 1
ATOM 2014 O O . LYS A 1 245 ? -15.415 -0.916 -1.315 1.00 91.00 245 LYS A O 1
ATOM 2019 N N . ILE A 1 246 ? -15.132 -0.068 -3.378 1.00 93.56 246 ILE A N 1
ATOM 2020 C CA . ILE A 1 246 ? -13.792 0.490 -3.143 1.00 93.56 246 ILE A CA 1
ATOM 2021 C C . ILE A 1 246 ? -13.804 1.481 -1.986 1.00 93.56 246 ILE A C 1
ATOM 2023 O O . ILE A 1 246 ? -13.029 1.343 -1.035 1.00 93.56 246 ILE A O 1
ATOM 2027 N N . MET A 1 247 ? -14.730 2.433 -2.028 1.00 93.62 247 MET A N 1
ATOM 2028 C CA . MET A 1 247 ? -14.765 3.514 -1.053 1.00 93.62 247 MET A CA 1
ATOM 2029 C C . MET A 1 247 ? -15.124 3.020 0.346 1.00 93.62 247 MET A C 1
ATOM 2031 O O . MET A 1 247 ? -14.473 3.409 1.310 1.00 93.62 247 MET A O 1
ATOM 2035 N N . ASN A 1 248 ? -16.054 2.072 0.468 1.00 94.62 248 ASN A N 1
ATOM 2036 C CA . ASN A 1 248 ? -16.429 1.484 1.755 1.00 94.62 248 ASN A CA 1
ATOM 2037 C C . ASN A 1 248 ? -15.231 0.848 2.467 1.00 94.62 248 ASN A C 1
ATOM 2039 O O . ASN A 1 248 ? -14.983 1.101 3.650 1.00 94.62 248 ASN A O 1
ATOM 2043 N N . VAL A 1 249 ? -14.470 0.027 1.737 1.00 96.19 249 VAL A N 1
ATOM 2044 C CA . VAL A 1 249 ? -13.276 -0.625 2.280 1.00 96.19 249 VAL A CA 1
ATOM 2045 C C . VAL A 1 249 ? -12.228 0.422 2.645 1.00 96.19 249 VAL A C 1
ATOM 2047 O O . VAL A 1 249 ? -11.667 0.365 3.739 1.00 96.19 249 VAL A O 1
ATOM 2050 N N . TRP A 1 250 ? -11.996 1.407 1.777 1.00 96.81 250 TRP A N 1
ATOM 2051 C CA . TRP A 1 250 ? -10.987 2.436 2.005 1.00 96.81 250 TRP A CA 1
ATOM 2052 C C . TRP A 1 250 ? -11.313 3.379 3.174 1.00 96.81 250 TRP A C 1
ATOM 2054 O O . TRP A 1 250 ? -10.423 3.667 3.977 1.00 96.81 250 TRP A O 1
ATOM 2064 N N . TYR A 1 251 ? -12.569 3.811 3.329 1.00 95.69 251 TYR A N 1
ATOM 2065 C CA . TYR A 1 251 ? -13.014 4.628 4.464 1.00 95.69 251 TYR A CA 1
ATOM 2066 C C . TYR A 1 251 ? -12.831 3.892 5.782 1.00 95.69 251 TYR A C 1
ATOM 2068 O O . TYR A 1 251 ? -12.263 4.445 6.724 1.00 95.69 251 TYR A O 1
ATOM 2076 N N . TYR A 1 252 ? -13.253 2.624 5.843 1.00 96.94 252 TYR A N 1
ATOM 2077 C CA . TYR A 1 252 ? -13.031 1.816 7.032 1.00 96.94 252 TYR A CA 1
ATOM 2078 C C . TYR A 1 252 ? -11.537 1.680 7.328 1.00 96.94 252 TYR A C 1
ATOM 2080 O O . TYR A 1 252 ? -11.129 1.962 8.452 1.00 96.94 252 TYR A O 1
ATOM 2088 N N . MET A 1 253 ? -10.721 1.334 6.327 1.00 97.56 253 MET A N 1
ATOM 2089 C CA . MET A 1 253 ? -9.269 1.173 6.470 1.00 97.56 253 MET A CA 1
ATOM 2090 C C . MET A 1 253 ? -8.514 2.471 6.809 1.00 97.56 253 MET A C 1
ATOM 2092 O O . MET A 1 253 ? -7.339 2.404 7.162 1.00 97.56 253 MET A O 1
ATOM 2096 N N . ASN A 1 254 ? -9.171 3.633 6.748 1.00 97.75 254 ASN A N 1
ATOM 2097 C CA . ASN A 1 254 ? -8.628 4.916 7.202 1.00 97.75 254 ASN A CA 1
ATOM 2098 C C . ASN A 1 254 ? -9.356 5.502 8.422 1.00 97.75 254 ASN A C 1
ATOM 2100 O O . ASN A 1 254 ? -9.146 6.670 8.758 1.00 97.75 254 ASN A O 1
ATOM 2104 N N . SER A 1 255 ? -10.195 4.708 9.090 1.00 97.94 255 SER A N 1
ATOM 2105 C CA . SER A 1 255 ? -10.816 5.073 10.365 1.00 97.94 255 SER A CA 1
ATOM 2106 C C . SER A 1 255 ? -9.919 4.727 11.551 1.00 97.94 255 SER A C 1
ATOM 2108 O O . SER A 1 255 ? -9.187 3.731 11.541 1.00 97.94 255 SER A O 1
ATOM 2110 N N . THR A 1 256 ? -10.046 5.479 12.640 1.00 98.44 256 THR A N 1
ATOM 2111 C CA . THR A 1 256 ? -9.356 5.193 13.902 1.00 98.44 256 THR A CA 1
ATOM 2112 C C . THR A 1 256 ? -9.815 3.861 14.511 1.00 98.44 256 THR A C 1
ATOM 2114 O O . THR A 1 256 ? -9.032 3.188 15.184 1.00 98.44 256 THR A O 1
ATOM 2117 N N . VAL A 1 257 ? -11.040 3.400 14.214 1.00 98.44 257 VAL A N 1
ATOM 2118 C CA . VAL A 1 257 ? -11.497 2.044 14.574 1.00 98.44 257 VAL A CA 1
ATOM 2119 C C . VAL A 1 257 ? -10.605 0.989 13.919 1.00 98.44 257 VAL A C 1
ATOM 2121 O O . VAL A 1 257 ? -10.131 0.076 14.600 1.00 98.44 257 VAL A O 1
ATOM 2124 N N . TYR A 1 258 ? -10.350 1.113 12.614 1.00 98.00 258 TYR A N 1
ATOM 2125 C CA . TYR A 1 258 ? -9.450 0.206 11.909 1.00 98.00 258 TYR A CA 1
ATOM 2126 C C . TYR A 1 258 ? -8.007 0.353 12.390 1.00 98.00 258 TYR A C 1
ATOM 2128 O O . TYR A 1 258 ? -7.374 -0.667 12.641 1.00 98.00 258 TYR A O 1
ATOM 2136 N N . TYR A 1 259 ? -7.489 1.567 12.601 1.00 97.75 259 TYR A N 1
ATOM 2137 C CA . TYR A 1 259 ? -6.119 1.738 13.109 1.00 97.75 259 TYR A CA 1
ATOM 2138 C C . TYR A 1 259 ? -5.923 1.112 14.494 1.00 97.75 259 TYR A C 1
ATOM 2140 O O . TYR A 1 259 ? -4.883 0.508 14.762 1.00 97.75 259 TYR A O 1
ATOM 2148 N N . LEU A 1 260 ? -6.935 1.169 15.365 1.00 97.06 260 LEU A N 1
ATOM 2149 C CA . LEU A 1 260 ? -6.903 0.462 16.642 1.00 97.06 260 LEU A CA 1
ATOM 2150 C C . LEU A 1 260 ? -6.921 -1.063 16.448 1.00 97.06 260 LEU A C 1
ATOM 2152 O O . LEU A 1 260 ? -6.161 -1.773 17.110 1.00 97.06 260 LEU A O 1
ATOM 2156 N N . VAL A 1 261 ? -7.739 -1.587 15.527 1.00 95.88 261 VAL A N 1
ATOM 2157 C CA . VAL A 1 261 ? -7.703 -3.012 15.145 1.00 95.88 261 VAL A CA 1
ATOM 2158 C C . VAL A 1 261 ? -6.316 -3.392 14.619 1.00 95.88 261 VAL A C 1
ATOM 2160 O O . VAL A 1 261 ? -5.747 -4.392 15.052 1.00 95.88 261 VAL A O 1
ATOM 2163 N N . GLU A 1 262 ? -5.743 -2.586 13.737 1.00 94.38 262 GLU A N 1
ATOM 2164 C CA . GLU A 1 262 ? -4.432 -2.789 13.134 1.00 94.38 262 GLU A CA 1
ATOM 2165 C C . GLU A 1 262 ? -3.330 -2.857 14.201 1.00 94.38 262 GLU A C 1
ATOM 2167 O O . GLU A 1 262 ? -2.580 -3.830 14.250 1.00 94.38 262 GLU A O 1
ATOM 2172 N N . GLU A 1 263 ? -3.286 -1.907 15.134 1.00 93.62 263 GLU A N 1
ATOM 2173 C CA . GLU A 1 263 ? -2.335 -1.884 16.256 1.00 93.62 263 GLU A CA 1
ATOM 2174 C C . GLU A 1 263 ? -2.450 -3.089 17.202 1.00 93.62 263 GLU A C 1
ATOM 2176 O O . GLU A 1 263 ? -1.467 -3.592 17.773 1.00 93.62 263 GLU A O 1
ATOM 2181 N N . LEU A 1 264 ? -3.674 -3.568 17.407 1.00 91.81 264 LEU A N 1
ATOM 2182 C CA . LEU A 1 264 ? -3.937 -4.699 18.283 1.00 91.81 264 LEU A CA 1
ATOM 2183 C C . LEU A 1 264 ? -3.579 -6.024 17.607 1.00 91.81 264 LEU A C 1
ATOM 2185 O O . LEU A 1 264 ? -2.973 -6.886 18.249 1.00 91.81 264 LEU A O 1
ATOM 2189 N N . TYR A 1 265 ? -3.892 -6.181 16.326 1.00 91.12 265 TYR A N 1
ATOM 2190 C CA . TYR A 1 265 ? -3.708 -7.430 15.585 1.00 91.12 265 TYR A CA 1
ATOM 2191 C C . TYR A 1 265 ? -2.361 -7.527 14.863 1.00 91.12 265 TYR A C 1
ATOM 2193 O O . TYR A 1 265 ? -1.939 -8.627 14.503 1.00 91.12 265 TYR A O 1
ATOM 2201 N N . GLY A 1 266 ? -1.678 -6.404 14.668 1.00 90.56 266 GLY A N 1
ATOM 2202 C CA . GLY A 1 266 ? -0.377 -6.346 14.030 1.00 90.56 266 GLY A CA 1
ATOM 2203 C C . GLY A 1 266 ? 0.769 -6.834 14.903 1.00 90.56 266 GLY A C 1
ATOM 2204 O O . GLY A 1 266 ? 0.712 -6.848 16.137 1.00 90.56 266 GLY A O 1
ATOM 2205 N N . MET A 1 267 ? 1.848 -7.237 14.238 1.00 87.88 267 MET A N 1
ATOM 2206 C CA . MET A 1 267 ? 3.061 -7.698 14.900 1.00 87.88 267 MET A CA 1
ATOM 2207 C C . MET A 1 267 ? 3.893 -6.492 15.316 1.00 87.88 267 MET A C 1
ATOM 2209 O O . MET A 1 267 ? 4.321 -5.694 14.483 1.00 87.88 267 MET A O 1
ATOM 2213 N N . ARG A 1 268 ? 4.139 -6.354 16.618 1.00 87.06 268 ARG A N 1
ATOM 2214 C CA . ARG A 1 268 ? 5.041 -5.327 17.142 1.00 87.06 268 ARG A CA 1
ATOM 2215 C C . ARG A 1 268 ? 6.477 -5.793 16.969 1.00 87.06 268 ARG A C 1
ATOM 2217 O O . ARG A 1 268 ? 6.907 -6.718 17.655 1.00 87.06 268 ARG A O 1
ATOM 2224 N N . MET A 1 269 ? 7.205 -5.165 16.054 1.00 79.94 269 MET A N 1
ATOM 2225 C CA . MET A 1 269 ? 8.597 -5.521 15.794 1.00 79.94 269 MET A CA 1
ATOM 2226 C C . 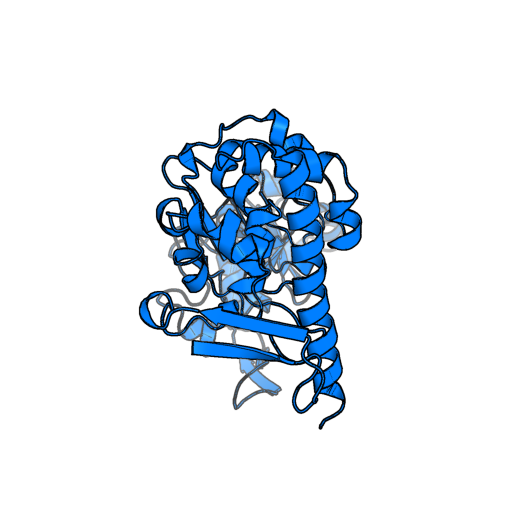MET A 1 269 ? 9.525 -4.837 16.805 1.00 79.94 269 MET A C 1
ATOM 2228 O O . MET A 1 269 ? 9.345 -3.662 17.131 1.00 79.94 269 MET A O 1
ATOM 2232 N N . GLY A 1 270 ? 10.537 -5.563 17.290 1.00 64.44 270 GLY A N 1
ATOM 2233 C CA . GLY A 1 270 ? 11.644 -4.983 18.059 1.00 64.44 270 GLY A CA 1
ATOM 2234 C C . GLY A 1 270 ? 12.640 -4.233 17.161 1.00 64.44 270 GLY A C 1
ATOM 2235 O O . GLY A 1 270 ? 12.814 -4.583 15.995 1.00 64.44 270 GLY A O 1
ATOM 2236 N N . GLY A 1 271 ? 13.312 -3.206 17.701 1.00 56.69 271 GLY A N 1
ATOM 2237 C CA . GLY A 1 271 ? 14.355 -2.436 16.998 1.00 56.69 271 GLY A CA 1
ATOM 2238 C C . GLY A 1 271 ? 13.847 -1.357 16.018 1.00 56.69 271 GLY A C 1
ATOM 2239 O O . GLY A 1 271 ? 12.652 -1.198 15.794 1.00 56.69 271 GLY A O 1
ATOM 2240 N N . GLY A 1 272 ? 14.762 -0.539 15.465 1.00 56.09 272 GLY A N 1
ATOM 2241 C CA . GLY A 1 272 ? 14.515 0.334 14.292 1.00 56.09 272 GLY A CA 1
ATOM 2242 C C . GLY A 1 272 ? 13.384 1.383 14.364 1.00 56.09 272 GLY A C 1
ATOM 2243 O O . GLY A 1 272 ? 12.946 1.877 13.320 1.00 56.09 272 GLY A O 1
ATOM 2244 N N . GLY A 1 273 ? 12.896 1.727 15.560 1.00 62.78 273 GLY A N 1
ATOM 2245 C CA . GLY A 1 273 ? 11.742 2.620 15.746 1.00 62.78 273 GLY A CA 1
ATOM 2246 C C . GLY A 1 273 ? 10.407 1.895 15.944 1.00 62.78 273 GLY A C 1
ATOM 2247 O O . GLY A 1 273 ? 9.367 2.494 15.702 1.00 62.78 273 GLY A O 1
ATOM 2248 N N . ALA A 1 274 ? 10.443 0.626 16.364 1.00 77.88 274 ALA A N 1
ATOM 2249 C CA . ALA A 1 274 ? 9.283 -0.147 16.807 1.00 77.88 274 ALA A CA 1
ATOM 2250 C C . ALA A 1 274 ? 8.142 -0.271 15.774 1.00 77.88 274 ALA A C 1
ATOM 2252 O O . ALA A 1 274 ? 6.978 -0.089 16.146 1.00 77.88 274 ALA A O 1
ATOM 2253 N N . PRO A 1 275 ? 8.420 -0.518 14.476 1.00 85.81 275 PRO A N 1
ATOM 2254 C CA . PRO A 1 275 ? 7.361 -0.539 13.481 1.00 85.81 275 PRO A CA 1
ATOM 2255 C C . PRO A 1 275 ? 6.353 -1.652 13.785 1.00 85.81 275 PRO A C 1
ATOM 2257 O O . PRO A 1 275 ? 6.710 -2.761 14.189 1.00 85.81 275 PRO A O 1
ATOM 2260 N N . LEU A 1 276 ? 5.083 -1.348 13.565 1.00 91.00 276 LEU A N 1
ATOM 2261 C CA . LEU A 1 276 ? 4.040 -2.346 13.449 1.00 91.00 276 LEU A CA 1
ATOM 2262 C C . LEU A 1 276 ? 4.186 -3.011 12.080 1.00 91.00 276 LEU A C 1
ATOM 2264 O O . LEU A 1 276 ? 4.411 -2.325 11.081 1.00 91.00 276 LEU A O 1
ATOM 2268 N N . GLN A 1 277 ? 4.079 -4.334 12.030 1.00 92.94 277 GLN A N 1
ATOM 2269 C CA . GLN A 1 277 ? 4.076 -5.090 10.787 1.00 92.94 277 GLN A CA 1
ATOM 2270 C C . GLN A 1 277 ? 2.754 -5.837 10.613 1.00 92.94 277 GLN A C 1
ATOM 2272 O O . GLN A 1 277 ? 2.382 -6.650 11.462 1.00 92.94 277 GLN A O 1
ATOM 2277 N N . ILE A 1 278 ? 2.093 -5.631 9.471 1.00 91.50 278 ILE A N 1
ATOM 2278 C CA . ILE A 1 278 ? 0.930 -6.420 9.045 1.00 91.50 278 ILE A CA 1
ATOM 2279 C C . ILE A 1 278 ? 1.336 -7.297 7.862 1.00 91.50 278 ILE A C 1
ATOM 2281 O O . ILE A 1 278 ? 1.846 -6.814 6.856 1.00 91.50 278 ILE A O 1
ATOM 2285 N N . LEU A 1 279 ? 1.143 -8.611 7.967 1.00 89.06 279 LEU A N 1
ATOM 2286 C CA . LEU A 1 279 ? 1.323 -9.508 6.823 1.00 89.06 279 LEU A CA 1
ATOM 2287 C C . LEU A 1 279 ? 0.050 -9.504 5.975 1.00 89.06 279 LEU A C 1
ATOM 2289 O O . LEU A 1 279 ? -1.045 -9.510 6.530 1.00 89.06 279 LEU A O 1
ATOM 2293 N N . ALA A 1 280 ? 0.180 -9.577 4.647 1.00 85.31 280 ALA A N 1
ATOM 2294 C CA . ALA A 1 280 ? -0.970 -9.606 3.732 1.00 85.31 280 ALA A CA 1
ATOM 2295 C C . ALA A 1 280 ? -2.009 -10.684 4.116 1.00 85.31 280 ALA A C 1
ATOM 2297 O O . ALA A 1 280 ? -3.205 -10.416 4.157 1.00 85.31 280 ALA A O 1
ATOM 2298 N N . GLY A 1 281 ? -1.550 -11.878 4.513 1.00 85.62 281 GLY A N 1
ATOM 2299 C CA . GLY A 1 281 ? -2.432 -12.959 4.970 1.00 85.62 281 GLY A CA 1
ATOM 2300 C C . GLY A 1 281 ? -3.185 -12.667 6.277 1.00 85.62 281 GLY A C 1
ATOM 2301 O O . GLY A 1 281 ? -4.227 -13.270 6.523 1.00 85.62 281 GLY A O 1
ATOM 2302 N N . SER A 1 282 ? -2.704 -11.730 7.101 1.00 88.38 282 SER A N 1
ATOM 2303 C CA . SER A 1 282 ? -3.352 -11.352 8.363 1.00 88.38 282 SER A CA 1
ATOM 2304 C C . SER A 1 282 ? -4.589 -10.481 8.152 1.00 88.38 282 SER A C 1
ATOM 2306 O O . SER A 1 282 ? -5.512 -10.564 8.963 1.00 88.38 282 SER A O 1
ATOM 2308 N N . TYR A 1 283 ? -4.646 -9.700 7.061 1.00 91.00 283 TYR A N 1
ATOM 2309 C CA . TYR A 1 283 ? -5.782 -8.816 6.762 1.00 91.00 283 TYR A CA 1
ATOM 2310 C C . TYR A 1 283 ? -7.100 -9.588 6.726 1.00 91.00 283 TYR A C 1
ATOM 2312 O O . TYR A 1 283 ? -8.080 -9.152 7.322 1.00 91.00 283 TYR A O 1
ATOM 2320 N N . LYS A 1 284 ? -7.101 -10.792 6.134 1.00 91.75 284 LYS A N 1
ATOM 232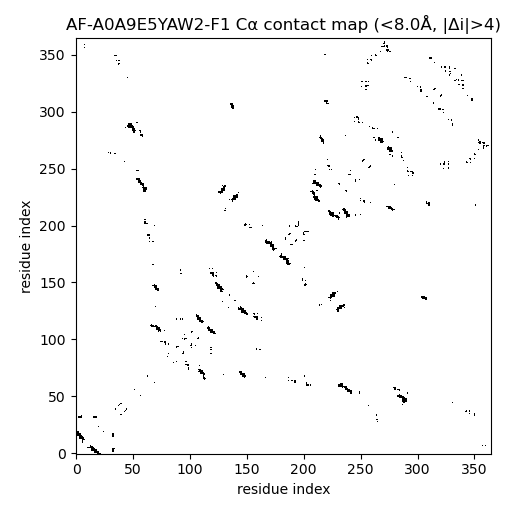1 C CA . LYS A 1 284 ? -8.290 -11.653 6.021 1.00 91.75 284 LYS A CA 1
ATOM 2322 C C . LYS A 1 284 ? -8.982 -11.909 7.365 1.00 91.75 284 LYS A C 1
ATOM 2324 O O . LYS A 1 284 ? -10.182 -12.150 7.392 1.00 91.75 284 LYS A O 1
ATOM 2329 N N . ALA A 1 285 ? -8.242 -11.889 8.474 1.00 92.12 285 ALA A N 1
ATOM 2330 C CA . ALA A 1 285 ? -8.752 -12.203 9.807 1.00 92.12 285 ALA A CA 1
ATOM 2331 C C . ALA A 1 285 ? -8.999 -10.974 10.700 1.00 92.12 285 ALA A C 1
ATOM 2333 O O . ALA A 1 285 ? -9.369 -11.163 11.868 1.00 92.12 285 ALA A O 1
ATOM 2334 N N . LEU A 1 286 ? -8.769 -9.755 10.195 1.00 94.50 286 LEU A N 1
ATOM 2335 C CA . LEU A 1 286 ? -9.019 -8.524 10.944 1.00 94.50 286 LEU A CA 1
ATOM 2336 C C . LEU A 1 286 ? -10.530 -8.336 11.135 1.00 94.50 286 LEU A C 1
ATOM 2338 O O . LEU A 1 286 ? -11.264 -8.407 10.148 1.00 94.50 286 LEU A O 1
ATOM 2342 N N . PRO A 1 287 ? -11.009 -8.150 12.378 1.00 95.75 287 PRO A N 1
ATOM 2343 C CA . PRO A 1 287 ? -12.426 -7.950 12.647 1.00 95.75 287 PRO A CA 1
ATOM 2344 C C . PRO A 1 287 ? -12.891 -6.597 12.107 1.00 95.75 287 PRO A C 1
ATOM 2346 O O . PRO A 1 287 ? -12.207 -5.596 12.290 1.00 95.75 287 PRO A O 1
ATOM 2349 N N . CYS A 1 288 ? -14.071 -6.569 11.501 1.00 97.31 288 CYS A N 1
ATOM 2350 C CA . CYS A 1 288 ? -14.736 -5.360 11.020 1.00 97.31 288 CYS A CA 1
ATOM 2351 C C . CYS A 1 288 ? -16.257 -5.485 11.208 1.00 97.31 288 CYS A C 1
ATOM 2353 O O . CYS A 1 288 ? -16.760 -6.550 11.570 1.00 97.31 288 CYS A O 1
ATOM 2355 N N . PHE A 1 289 ? -16.995 -4.398 11.007 1.00 97.19 289 PHE A N 1
ATOM 2356 C CA . PHE A 1 289 ? -18.455 -4.449 10.902 1.00 97.19 289 PHE A CA 1
ATOM 2357 C C . PHE A 1 289 ? -18.860 -4.755 9.451 1.00 97.19 289 PHE A C 1
ATOM 2359 O O . PHE A 1 289 ? -17.999 -4.938 8.592 1.00 97.19 289 PHE A O 1
ATOM 2366 N N . ASN A 1 290 ? -20.161 -4.822 9.161 1.00 96.81 290 ASN A N 1
ATOM 2367 C CA . ASN A 1 290 ? -20.611 -5.005 7.785 1.00 96.81 290 ASN A CA 1
ATOM 2368 C C . ASN A 1 290 ? -20.262 -3.779 6.924 1.00 96.81 290 ASN A C 1
ATOM 2370 O O . ASN A 1 290 ? -20.970 -2.775 6.974 1.00 96.81 290 ASN A O 1
ATOM 2374 N N . LEU A 1 291 ? -19.203 -3.866 6.114 1.00 95.94 291 LEU A N 1
ATOM 2375 C CA . LEU A 1 291 ? -18.732 -2.735 5.305 1.00 95.94 291 LEU A CA 1
ATOM 2376 C C . LEU A 1 291 ? -19.716 -2.342 4.197 1.00 95.94 291 LEU A C 1
ATOM 2378 O O . LEU A 1 291 ? -19.643 -1.227 3.693 1.00 95.94 291 LEU A O 1
ATOM 2382 N N . ASN A 1 292 ? -20.673 -3.208 3.849 1.00 93.31 292 ASN A N 1
ATOM 2383 C CA . ASN A 1 292 ? -21.748 -2.855 2.918 1.00 93.31 292 ASN A CA 1
ATOM 2384 C C . ASN A 1 292 ? -22.733 -1.830 3.502 1.00 93.31 292 ASN A C 1
ATOM 2386 O O . ASN A 1 292 ? -23.510 -1.265 2.745 1.00 93.31 292 ASN A O 1
ATOM 2390 N N . ASN A 1 293 ? -22.709 -1.595 4.819 1.00 93.31 293 ASN A N 1
ATOM 2391 C CA . ASN A 1 293 ? -23.537 -0.570 5.458 1.00 93.31 293 ASN A CA 1
ATOM 2392 C C . ASN A 1 293 ? -22.972 0.846 5.267 1.00 93.31 293 ASN A C 1
ATOM 2394 O O . ASN A 1 293 ? -23.673 1.812 5.546 1.00 93.31 293 ASN A O 1
ATOM 2398 N N . LEU A 1 294 ? -21.710 0.979 4.842 1.00 91.62 294 LEU A N 1
ATOM 2399 C CA . LEU A 1 294 ? -21.165 2.273 4.442 1.00 91.62 294 LEU A CA 1
ATOM 2400 C C . LEU A 1 294 ? -21.759 2.665 3.085 1.00 91.62 294 LEU A C 1
ATOM 2402 O O . LEU A 1 294 ? -21.877 1.835 2.182 1.00 91.62 294 LEU A O 1
ATOM 2406 N N . ASN A 1 295 ? -22.079 3.943 2.934 1.00 83.12 295 ASN A N 1
ATOM 2407 C CA . ASN A 1 295 ? -22.476 4.517 1.658 1.00 83.12 295 ASN A CA 1
ATOM 2408 C C . ASN A 1 295 ? -21.244 5.021 0.897 1.00 83.12 295 ASN A C 1
ATOM 2410 O O . ASN A 1 295 ? -20.346 5.635 1.487 1.00 83.12 295 ASN A O 1
ATOM 2414 N N . GLU A 1 296 ? -21.233 4.760 -0.410 1.00 67.06 296 GLU A N 1
ATOM 2415 C CA . GLU A 1 296 ? -20.279 5.322 -1.365 1.00 67.06 296 GLU A CA 1
ATOM 2416 C C . GLU A 1 296 ? -20.702 6.759 -1.622 1.00 67.06 296 GLU A C 1
ATOM 2418 O O . GLU A 1 296 ? -21.642 7.018 -2.364 1.00 67.06 296 GLU A O 1
ATOM 2423 N N . ASP A 1 297 ? -20.074 7.677 -0.910 1.00 67.19 297 ASP A N 1
ATOM 2424 C CA . ASP A 1 297 ? -20.416 9.086 -0.955 1.00 67.19 297 ASP A CA 1
ATOM 2425 C C . ASP A 1 297 ? -19.128 9.859 -1.211 1.00 67.19 297 ASP A C 1
ATOM 2427 O O . ASP A 1 297 ? -18.253 9.914 -0.338 1.00 67.19 297 ASP A O 1
ATOM 2431 N N . GLU A 1 298 ? -18.984 10.371 -2.435 1.00 61.03 298 GLU A N 1
ATOM 2432 C CA . GLU A 1 298 ? -17.773 11.043 -2.919 1.00 61.03 298 GLU A CA 1
ATOM 2433 C C . GLU A 1 298 ? -17.351 12.202 -2.007 1.00 61.03 298 GLU A C 1
ATOM 2435 O O . GLU A 1 298 ? -16.150 12.411 -1.813 1.00 61.03 298 GLU A O 1
ATOM 2440 N N . ASP A 1 299 ? -18.299 12.847 -1.317 1.00 70.38 299 ASP A N 1
ATOM 2441 C CA . ASP A 1 299 ? -18.050 13.921 -0.346 1.00 70.38 299 ASP A CA 1
ATOM 2442 C C . ASP A 1 299 ? -17.068 13.505 0.765 1.00 70.38 299 ASP A C 1
ATOM 2444 O O . ASP A 1 299 ? -16.365 14.329 1.360 1.00 70.38 299 ASP A O 1
ATOM 2448 N N . LYS A 1 300 ? -16.960 12.201 1.048 1.00 78.88 300 LYS A N 1
ATOM 2449 C CA . LYS A 1 300 ? -16.065 11.674 2.086 1.00 78.88 300 LYS A CA 1
ATOM 2450 C C . LYS A 1 300 ? -14.624 11.506 1.612 1.00 78.88 300 LYS A C 1
ATOM 2452 O O . LYS A 1 300 ? -13.727 11.415 2.452 1.00 78.88 300 LYS A O 1
ATOM 2457 N N . ILE A 1 301 ? -14.367 11.502 0.301 1.00 83.56 301 ILE A N 1
ATOM 2458 C CA . ILE A 1 301 ? -12.999 11.524 -0.246 1.00 83.56 301 ILE A CA 1
ATOM 2459 C C . ILE A 1 301 ? -12.292 12.811 0.184 1.00 83.56 301 ILE A C 1
ATOM 2461 O O . ILE A 1 301 ? -11.149 12.769 0.645 1.00 83.56 301 ILE A O 1
ATOM 2465 N N . GLU A 1 302 ? -13.006 13.934 0.156 1.00 88.19 302 GLU A N 1
ATOM 2466 C CA . GLU A 1 302 ? -12.496 15.258 0.528 1.00 88.19 302 GLU A CA 1
ATOM 2467 C C . GLU A 1 302 ? -12.081 15.379 2.005 1.00 88.19 302 GLU A C 1
ATOM 2469 O O . GLU A 1 302 ? -11.294 16.260 2.380 1.00 88.19 302 GLU A O 1
ATOM 2474 N N . LEU A 1 303 ? -12.543 14.468 2.871 1.00 91.50 303 LEU A N 1
ATOM 2475 C CA . LEU A 1 303 ? -12.066 14.380 4.257 1.00 91.50 303 LEU A CA 1
ATOM 2476 C C . LEU A 1 303 ? -10.597 13.933 4.334 1.00 91.50 303 LEU A C 1
ATOM 2478 O O . LEU A 1 303 ? -9.872 14.309 5.263 1.00 91.50 303 LEU A O 1
ATOM 2482 N N . LEU A 1 304 ? -10.165 13.141 3.351 1.00 93.44 304 LEU A N 1
ATOM 2483 C CA . LEU A 1 304 ? -8.849 12.516 3.278 1.00 93.44 304 LEU A CA 1
ATOM 2484 C C . LEU A 1 304 ? -7.987 13.036 2.126 1.00 93.44 304 LEU A C 1
ATOM 2486 O O . LEU A 1 304 ? -6.804 12.719 2.109 1.00 93.44 304 LEU A O 1
ATOM 2490 N N . ASN A 1 305 ? -8.509 13.862 1.218 1.00 93.44 305 ASN A N 1
ATOM 2491 C CA . ASN A 1 305 ? -7.747 14.498 0.138 1.00 93.44 305 ASN A CA 1
ATOM 2492 C C . ASN A 1 305 ? -6.730 15.534 0.674 1.00 93.44 305 ASN A C 1
ATOM 2494 O O . ASN A 1 305 ? -6.944 16.744 0.633 1.00 93.44 305 ASN A O 1
ATOM 2498 N N . ARG A 1 306 ? -5.660 15.040 1.308 1.00 94.81 306 ARG A N 1
ATOM 2499 C CA . ARG A 1 306 ? -4.595 15.805 1.968 1.00 94.81 306 ARG A CA 1
ATOM 2500 C C . ARG A 1 306 ? -3.401 14.915 2.324 1.00 94.81 306 ARG A C 1
ATOM 2502 O O . ARG A 1 306 ? -3.459 13.684 2.242 1.00 94.81 306 ARG A O 1
ATOM 2509 N N . THR A 1 307 ? -2.349 15.555 2.823 1.00 95.44 307 THR A N 1
ATOM 2510 C CA . T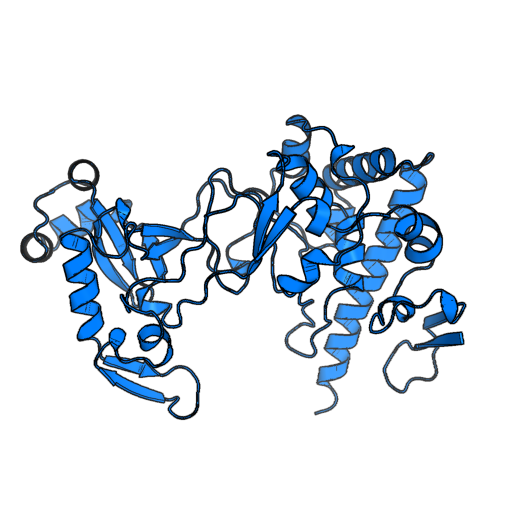HR A 1 307 ? -1.199 14.879 3.424 1.00 95.44 307 THR A CA 1
ATOM 2511 C C . THR A 1 307 ? -1.562 14.182 4.741 1.00 95.44 307 THR A C 1
ATOM 2513 O O . THR A 1 307 ? -2.454 14.592 5.498 1.00 95.44 307 THR A O 1
ATOM 2516 N N . VAL A 1 308 ? -0.853 13.088 5.010 1.00 95.25 308 VAL A N 1
ATOM 2517 C CA . VAL A 1 308 ? -0.986 12.260 6.207 1.00 95.25 308 VAL A CA 1
ATOM 2518 C C . VAL A 1 308 ? -0.145 12.851 7.332 1.00 95.25 308 VAL A C 1
ATOM 2520 O O . VAL A 1 308 ? 1.076 12.996 7.198 1.00 95.25 308 VAL A O 1
ATOM 2523 N N . LEU A 1 309 ? -0.775 13.116 8.476 1.00 96.31 309 LEU A N 1
ATOM 2524 C CA . LEU A 1 309 ? -0.092 13.618 9.663 1.00 96.31 309 LEU A CA 1
ATOM 2525 C C . LEU A 1 309 ? 0.336 12.466 10.594 1.00 96.31 309 LEU A C 1
ATOM 2527 O O . LEU A 1 309 ? -0.216 11.362 10.537 1.00 96.31 309 LEU A O 1
ATOM 2531 N N . PRO A 1 310 ? 1.325 12.686 11.480 1.00 95.69 310 PRO A N 1
ATOM 2532 C CA . PRO A 1 310 ? 1.582 11.783 12.598 1.00 95.69 310 PRO A CA 1
ATOM 2533 C C . PRO A 1 310 ? 0.328 11.601 13.461 1.00 95.69 310 PRO A C 1
ATOM 2535 O O . PRO A 1 310 ? -0.427 12.549 13.666 1.00 95.69 310 PRO A O 1
ATOM 2538 N N . PHE A 1 311 ? 0.134 10.403 14.018 1.00 95.00 311 PHE A N 1
ATOM 2539 C CA . PHE A 1 311 ? -1.127 9.984 14.637 1.00 95.00 311 PHE A CA 1
ATOM 2540 C C . PHE A 1 311 ? -1.696 10.976 15.661 1.00 95.00 311 PHE A C 1
ATOM 2542 O O . PHE A 1 311 ? -2.898 11.179 15.684 1.00 95.00 311 PHE A O 1
ATOM 2549 N N . LYS A 1 312 ? -0.872 11.639 16.482 1.00 96.12 312 LYS A N 1
ATOM 2550 C CA . LYS A 1 312 ? -1.371 12.617 17.467 1.00 96.12 312 LYS A CA 1
ATOM 2551 C C . LYS A 1 312 ? -1.936 13.881 16.825 1.00 96.12 312 LYS A C 1
ATOM 2553 O O . LYS A 1 312 ? -2.937 14.399 17.302 1.00 96.12 312 LYS A O 1
ATOM 2558 N N . GLU A 1 313 ? -1.287 14.378 15.778 1.00 97.50 313 GLU A N 1
ATOM 2559 C CA . GLU A 1 313 ? -1.755 15.557 15.041 1.00 97.50 313 GLU A CA 1
ATOM 2560 C C . GLU A 1 313 ? -2.968 15.205 14.177 1.00 97.50 313 GLU A C 1
ATOM 2562 O O . GLU A 1 313 ? -3.905 15.987 14.061 1.00 97.50 313 GLU A O 1
ATOM 2567 N N . GLU A 1 314 ? -2.994 13.983 13.647 1.00 96.44 314 GLU A N 1
ATOM 2568 C CA . GLU A 1 314 ? -4.109 13.463 12.867 1.00 96.44 314 GLU A CA 1
ATOM 2569 C C . GLU A 1 314 ? -5.426 13.455 13.662 1.00 96.44 314 GLU A C 1
ATOM 2571 O O . GLU A 1 314 ? -6.461 13.832 13.121 1.00 96.44 314 GLU A O 1
ATOM 2576 N N . LEU A 1 315 ? -5.398 13.096 14.950 1.00 96.81 315 LEU A N 1
ATOM 2577 C CA . LEU A 1 315 ? -6.596 13.061 15.805 1.00 96.81 315 LEU A CA 1
ATOM 2578 C C . LEU A 1 315 ? -7.136 14.449 16.179 1.00 96.81 315 LEU A C 1
ATOM 2580 O O . LEU A 1 315 ? -8.299 14.561 16.553 1.00 96.81 315 LEU A O 1
ATOM 2584 N N . LYS A 1 316 ? -6.327 15.510 16.051 1.00 97.19 316 LYS A N 1
ATOM 2585 C CA . LYS A 1 316 ? -6.785 16.901 16.230 1.00 97.19 316 LYS A CA 1
ATOM 2586 C C . LYS A 1 316 ? -7.501 17.440 14.989 1.00 97.19 316 LYS A C 1
ATOM 2588 O O . LYS A 1 316 ? -8.078 18.521 15.030 1.00 97.19 316 LYS A O 1
ATOM 2593 N N . ASN A 1 317 ? -7.426 16.729 13.864 1.00 96.81 317 ASN A N 1
ATOM 2594 C CA . ASN A 1 317 ? -7.983 17.186 12.603 1.00 96.81 317 ASN A CA 1
ATOM 2595 C C . ASN A 1 317 ? -9.509 16.980 12.562 1.00 96.81 317 ASN A C 1
ATOM 2597 O O . ASN A 1 317 ? -10.011 15.866 12.711 1.00 96.81 317 ASN A O 1
ATOM 2601 N N . GLU A 1 318 ? -10.261 18.042 12.277 1.00 96.25 318 GLU A N 1
ATOM 2602 C CA . GLU A 1 318 ? -11.727 17.971 12.225 1.00 96.25 318 GLU A CA 1
ATOM 2603 C C . GLU A 1 318 ? -12.245 17.036 11.124 1.00 96.25 318 GLU A C 1
ATOM 2605 O O . GLU A 1 318 ? -13.225 16.322 11.334 1.00 96.25 318 GLU A O 1
ATOM 2610 N N . LYS A 1 319 ? -11.577 16.980 9.961 1.00 96.25 319 LYS A N 1
ATOM 2611 C CA . LYS A 1 319 ? -11.965 16.070 8.870 1.00 96.25 319 LYS A CA 1
ATOM 2612 C C . LYS A 1 319 ? -11.776 14.601 9.270 1.00 96.25 319 LYS A C 1
ATOM 2614 O O . LYS A 1 319 ? -12.634 13.777 8.961 1.00 96.25 319 LYS A O 1
ATOM 2619 N N . ARG A 1 320 ? -10.704 14.279 10.011 1.00 96.00 320 ARG A N 1
ATOM 2620 C CA . ARG A 1 320 ? -10.502 12.950 10.629 1.00 96.00 320 ARG A CA 1
ATOM 2621 C C . ARG A 1 320 ? -11.662 12.613 11.563 1.00 96.00 320 ARG A C 1
ATOM 2623 O O . ARG A 1 320 ? -12.258 11.549 11.417 1.00 96.00 320 ARG A O 1
ATOM 2630 N N . ARG A 1 321 ? -12.018 13.540 12.460 1.00 97.56 321 ARG A N 1
ATOM 2631 C CA . ARG A 1 321 ? -13.120 13.356 13.416 1.00 97.56 321 ARG A CA 1
ATOM 2632 C C . ARG A 1 321 ? -14.463 13.116 12.732 1.00 97.56 321 ARG A C 1
ATOM 2634 O O . ARG A 1 321 ? -15.194 12.228 13.157 1.00 97.56 321 ARG A O 1
ATOM 2641 N N . LYS A 1 322 ? -14.755 13.834 11.644 1.00 96.69 322 LYS A N 1
ATOM 2642 C CA . LYS A 1 322 ? -15.957 13.605 10.824 1.00 96.69 322 LYS A CA 1
ATOM 2643 C C . LYS A 1 322 ? -15.996 12.191 10.232 1.00 96.69 322 LYS A C 1
ATOM 2645 O O . LYS A 1 322 ? -17.032 11.539 10.317 1.00 96.69 322 LYS A O 1
ATOM 2650 N N . LEU A 1 323 ? -14.880 11.694 9.685 1.00 96.44 323 LEU A N 1
ATOM 2651 C CA . LEU A 1 323 ? -14.815 10.320 9.167 1.00 96.44 323 LEU A CA 1
ATOM 2652 C C . LEU A 1 323 ? -15.056 9.289 10.275 1.00 96.44 323 LEU A C 1
ATOM 2654 O O . LEU A 1 323 ? -15.796 8.328 10.079 1.00 96.44 323 LEU A O 1
ATOM 2658 N N . ASP A 1 324 ? -14.422 9.479 11.430 1.00 97.88 324 ASP A N 1
ATOM 2659 C CA . ASP A 1 324 ? -14.512 8.522 12.529 1.00 97.88 324 ASP A CA 1
ATOM 2660 C C . ASP A 1 324 ? -15.913 8.475 13.144 1.00 97.88 324 ASP A C 1
ATOM 2662 O O . ASP A 1 324 ? -16.407 7.382 13.422 1.00 97.88 324 ASP A O 1
ATOM 2666 N N . ILE A 1 325 ? -16.590 9.620 13.275 1.00 97.62 325 ILE A N 1
ATOM 2667 C CA . ILE A 1 325 ? -18.002 9.670 13.682 1.00 97.62 325 ILE A CA 1
ATOM 2668 C C . ILE A 1 325 ? -18.877 8.926 12.686 1.00 97.62 325 ILE A C 1
ATOM 2670 O O . ILE A 1 325 ? -19.603 8.026 13.097 1.00 97.62 325 ILE A O 1
ATOM 2674 N N . TYR A 1 326 ? -18.737 9.207 11.390 1.00 95.94 326 TYR A N 1
ATOM 2675 C CA . TYR A 1 326 ? -19.498 8.513 10.352 1.00 95.94 326 TYR A CA 1
ATOM 2676 C C . TYR A 1 326 ? -19.334 6.985 10.430 1.00 95.94 326 TYR A C 1
ATOM 2678 O O . TYR A 1 326 ? -20.304 6.226 10.341 1.00 95.94 326 TYR A O 1
ATOM 2686 N N . VAL A 1 327 ? -18.107 6.503 10.646 1.00 97.00 327 VAL A N 1
ATOM 2687 C CA . VAL A 1 327 ? -17.850 5.066 10.809 1.00 97.00 327 VAL A CA 1
ATOM 2688 C C . VAL A 1 327 ? -18.494 4.522 12.090 1.00 97.00 327 VAL A C 1
ATOM 2690 O O . VAL A 1 327 ? -19.079 3.440 12.058 1.00 97.00 327 VAL A O 1
ATOM 2693 N N . LEU A 1 328 ? -18.438 5.249 13.208 1.00 98.00 328 LEU A N 1
ATOM 2694 C CA . LEU A 1 328 ? -19.066 4.842 14.472 1.00 98.00 328 LEU A CA 1
ATOM 2695 C C . LEU A 1 328 ? -20.602 4.827 14.397 1.00 98.00 328 LEU A C 1
ATOM 2697 O O . LEU A 1 328 ? -21.225 3.886 14.897 1.00 98.00 328 LEU A O 1
ATOM 2701 N N . GLU A 1 329 ? -21.209 5.811 13.739 1.00 96.75 329 GLU A N 1
ATOM 2702 C CA . GLU A 1 329 ? -22.643 5.844 13.430 1.00 96.75 329 GLU A CA 1
ATOM 2703 C C . GLU A 1 329 ? -23.042 4.624 12.603 1.00 96.75 329 GLU A C 1
ATOM 2705 O O . GLU A 1 329 ? -23.973 3.905 12.961 1.00 96.75 329 GLU A O 1
ATOM 2710 N N . THR A 1 330 ? -22.270 4.319 11.555 1.00 96.25 330 THR A N 1
ATOM 2711 C CA . THR A 1 330 ? -22.527 3.170 10.672 1.00 96.25 330 THR A CA 1
ATOM 2712 C C . THR A 1 330 ? -22.374 1.829 11.404 1.00 96.25 330 THR A C 1
ATOM 2714 O O . THR A 1 330 ? -23.100 0.869 11.136 1.00 96.25 330 THR A O 1
ATOM 2717 N N . ILE A 1 331 ? -21.461 1.750 12.378 1.00 96.62 331 ILE A N 1
ATOM 2718 C CA . ILE A 1 331 ? -21.327 0.605 13.295 1.00 96.62 331 ILE A CA 1
ATOM 2719 C C . ILE A 1 331 ? -22.557 0.473 14.226 1.00 96.62 331 ILE A C 1
ATOM 2721 O O . ILE A 1 331 ? -22.803 -0.595 14.799 1.00 96.62 331 ILE A O 1
ATOM 2725 N N . GLY A 1 332 ? -23.349 1.536 14.389 1.00 96.62 332 GLY A N 1
ATOM 2726 C CA . GLY A 1 332 ? -24.554 1.575 15.214 1.00 96.62 332 GLY A CA 1
ATOM 2727 C C . GLY A 1 332 ? -24.280 1.996 16.657 1.00 96.62 332 GLY A C 1
ATOM 2728 O O . GLY A 1 332 ? -24.811 1.381 17.593 1.00 96.62 332 GLY A O 1
ATOM 2729 N N . PHE A 1 333 ? -23.392 2.970 16.872 1.00 97.38 333 PHE A N 1
ATOM 2730 C CA . PHE A 1 333 ? -23.277 3.674 18.151 1.00 97.38 333 PHE A CA 1
ATOM 2731 C C . PHE A 1 333 ? -24.294 4.818 18.222 1.00 97.38 333 PHE A C 1
ATOM 2733 O O . PHE A 1 333 ? -24.429 5.576 17.273 1.00 97.38 333 PHE A O 1
ATOM 2740 N N . LYS A 1 334 ? -25.009 4.930 19.351 1.00 95.38 334 LYS A N 1
ATOM 2741 C CA . LYS A 1 334 ? -26.022 5.980 19.566 1.00 95.38 334 LYS A CA 1
ATOM 2742 C C . LYS A 1 334 ? -25.419 7.344 19.917 1.00 95.38 334 LYS A C 1
ATOM 2744 O O . LYS A 1 334 ? -26.030 8.357 19.623 1.00 95.38 334 LYS A O 1
ATOM 2749 N N . GLU A 1 335 ? -24.249 7.341 20.552 1.00 95.94 335 GLU A N 1
ATOM 2750 C CA . GLU A 1 335 ? -23.528 8.536 21.017 1.00 95.94 335 GLU A CA 1
ATOM 2751 C C . GLU A 1 335 ? -22.100 8.510 20.440 1.00 95.94 335 GLU A C 1
ATOM 2753 O O . GLU A 1 335 ? -21.128 8.283 21.172 1.00 95.94 335 GLU A O 1
ATOM 2758 N N . PRO A 1 336 ? -21.946 8.608 19.106 1.00 96.69 336 PRO A N 1
ATOM 2759 C CA . PRO A 1 336 ? -20.654 8.455 18.438 1.00 96.69 336 PRO A CA 1
ATOM 2760 C C . PRO A 1 336 ? -19.623 9.493 18.908 1.00 96.69 336 PRO A C 1
ATOM 2762 O O . PRO A 1 336 ? -18.436 9.173 18.962 1.00 96.69 336 PRO A O 1
ATOM 2765 N N . GLU A 1 337 ? -20.050 10.684 19.329 1.00 97.06 337 GLU A N 1
ATOM 2766 C CA . GLU A 1 337 ? -19.192 11.740 19.872 1.00 97.06 337 GLU A CA 1
ATOM 2767 C C . GLU A 1 337 ? -18.540 11.345 21.198 1.00 97.06 337 GLU A C 1
ATOM 2769 O O . GLU A 1 337 ? -17.368 11.631 21.406 1.00 97.06 337 GLU A O 1
ATOM 2774 N N . GLU A 1 338 ? -19.245 10.656 22.095 1.00 96.31 338 GLU A N 1
ATOM 2775 C CA . GLU A 1 338 ? -18.629 10.171 23.337 1.00 96.31 338 GLU A CA 1
ATOM 2776 C C . GLU A 1 338 ? -17.670 9.005 23.046 1.00 96.31 338 GLU A C 1
ATOM 2778 O O . GLU A 1 338 ? -16.609 8.855 23.663 1.00 96.31 338 GLU A O 1
ATOM 2783 N N . ILE A 1 339 ? -18.047 8.151 22.090 1.00 97.69 339 ILE A N 1
ATOM 2784 C CA . ILE A 1 339 ? -17.245 6.989 21.712 1.00 97.69 339 ILE A CA 1
ATOM 2785 C C . ILE A 1 339 ? -15.951 7.407 21.016 1.00 97.69 339 ILE A C 1
ATOM 2787 O O . ILE A 1 339 ? -14.921 6.782 21.279 1.00 97.69 339 ILE A O 1
ATOM 2791 N N . VAL A 1 340 ? -15.973 8.444 20.171 1.00 97.81 340 VAL A N 1
ATOM 2792 C CA . VAL A 1 340 ? -14.781 8.884 19.438 1.00 97.81 340 VAL A CA 1
ATOM 2793 C C . VAL A 1 340 ? -13.698 9.420 20.379 1.00 97.81 340 VAL A C 1
ATOM 2795 O O . VAL A 1 340 ? -12.539 9.050 20.211 1.00 97.81 340 VAL A O 1
ATOM 2798 N N . GLU A 1 341 ? -14.052 10.164 21.433 1.00 97.69 341 GLU A N 1
ATOM 2799 C CA . GLU A 1 341 ? -13.058 10.672 22.397 1.00 97.69 341 GLU A CA 1
ATOM 2800 C C . GLU A 1 341 ? -12.326 9.515 23.100 1.00 97.69 341 GLU A C 1
ATOM 2802 O O . GLU A 1 341 ? -11.096 9.425 23.104 1.00 97.69 341 GLU A O 1
ATOM 2807 N N . LYS A 1 342 ? -13.084 8.528 23.591 1.00 97.38 342 LYS A N 1
ATOM 2808 C CA . LYS A 1 342 ? -12.520 7.333 24.244 1.00 97.38 342 LYS A CA 1
ATOM 2809 C C . LYS A 1 342 ? -11.740 6.443 23.273 1.00 97.38 342 LYS A C 1
ATOM 2811 O O . LYS A 1 342 ? -10.776 5.777 23.669 1.00 97.38 342 LYS A O 1
ATOM 2816 N N . LEU A 1 343 ? -12.163 6.389 22.007 1.00 98.00 343 LEU A N 1
ATOM 2817 C CA . LEU A 1 343 ? -11.453 5.694 20.934 1.00 98.00 343 LEU A CA 1
ATOM 2818 C C . LEU A 1 343 ? -10.086 6.343 20.687 1.00 98.00 343 LEU A C 1
ATOM 2820 O O . LEU A 1 343 ? -9.093 5.624 20.568 1.00 98.00 343 LEU A O 1
ATOM 2824 N N . TYR A 1 344 ? -10.021 7.673 20.651 1.00 98.31 344 TYR A N 1
ATOM 2825 C CA . TYR A 1 344 ? -8.790 8.424 20.409 1.00 98.31 344 TYR A CA 1
ATOM 2826 C C . TYR A 1 344 ? -7.782 8.239 21.537 1.00 98.31 344 TYR A C 1
ATOM 2828 O O . TYR A 1 344 ? -6.633 7.884 21.270 1.00 98.31 344 TYR A O 1
ATOM 2836 N N . GLU A 1 345 ? -8.215 8.375 22.791 1.00 96.75 345 GLU A N 1
ATOM 2837 C CA . GLU A 1 345 ? -7.380 8.095 23.966 1.00 96.75 345 GLU A CA 1
ATOM 2838 C C . GLU A 1 345 ? -6.796 6.676 23.913 1.00 96.75 345 GLU A C 1
ATOM 2840 O O . GLU A 1 345 ? -5.589 6.468 24.057 1.00 96.75 345 GLU A O 1
ATOM 2845 N N . SER A 1 346 ? -7.657 5.698 23.623 1.00 95.88 346 SER A N 1
ATOM 2846 C CA . SER A 1 346 ? -7.298 4.283 23.517 1.00 95.88 346 SER A CA 1
ATOM 2847 C C . SER A 1 346 ? -6.301 4.012 22.392 1.00 95.88 346 SER A C 1
ATOM 2849 O O . SER A 1 346 ? -5.352 3.244 22.562 1.00 95.88 346 SER A O 1
ATOM 2851 N N . TYR A 1 347 ? -6.496 4.635 21.232 1.00 97.25 347 TYR A N 1
ATOM 2852 C CA . TYR A 1 347 ? -5.591 4.508 20.098 1.00 97.25 347 TYR A CA 1
ATOM 2853 C C . TYR A 1 347 ? -4.221 5.127 20.406 1.00 97.25 347 TYR A C 1
ATOM 2855 O O . TYR A 1 347 ? -3.193 4.467 20.224 1.00 97.25 347 TYR A O 1
ATOM 2863 N N . VAL A 1 348 ? -4.192 6.336 20.977 1.00 96.31 348 VAL A N 1
ATOM 2864 C CA . VAL A 1 348 ? -2.956 7.004 21.409 1.00 96.31 348 VAL A CA 1
ATOM 2865 C C . VAL A 1 348 ? -2.195 6.162 22.430 1.00 96.31 348 VAL A C 1
ATOM 2867 O O . VAL A 1 348 ? -0.974 6.023 22.321 1.00 96.31 348 VAL A O 1
ATOM 2870 N N . GLU A 1 349 ? -2.890 5.577 23.405 1.00 92.50 349 GLU A N 1
ATOM 2871 C CA . GLU A 1 349 ? -2.287 4.703 24.410 1.00 92.50 349 GLU A CA 1
ATOM 2872 C C . GLU A 1 349 ? -1.589 3.499 23.762 1.00 92.50 349 GLU A C 1
ATOM 2874 O O . GLU A 1 349 ? -0.422 3.224 24.056 1.00 92.50 349 GLU A O 1
ATOM 2879 N N . VAL A 1 350 ? -2.277 2.794 22.858 1.00 92.12 350 VAL A N 1
ATOM 2880 C CA . VAL A 1 350 ? -1.760 1.569 22.234 1.00 92.12 350 VAL A CA 1
ATOM 2881 C C . VAL A 1 350 ? -0.562 1.867 21.327 1.00 92.12 350 VAL A C 1
ATOM 2883 O O . VAL A 1 350 ? 0.425 1.122 21.382 1.00 92.12 350 VAL A O 1
ATOM 2886 N N . VAL A 1 351 ? -0.603 2.957 20.551 1.00 93.00 351 VAL A N 1
ATOM 2887 C CA . VAL A 1 351 ? 0.518 3.392 19.699 1.00 93.00 351 VAL A CA 1
ATOM 2888 C C . VAL A 1 351 ? 1.716 3.824 20.550 1.00 93.00 351 VAL A C 1
ATOM 2890 O O . VAL A 1 351 ? 2.839 3.376 20.307 1.00 93.00 351 VAL A O 1
ATOM 2893 N N . ASN A 1 352 ? 1.503 4.636 21.594 1.00 90.56 352 ASN A N 1
ATOM 2894 C CA . ASN A 1 352 ? 2.584 5.048 22.495 1.00 90.56 352 ASN A CA 1
ATOM 2895 C C . ASN A 1 352 ? 3.223 3.838 23.189 1.00 90.56 352 ASN A C 1
ATOM 2897 O O . ASN A 1 352 ? 4.447 3.747 23.228 1.00 90.56 352 ASN A O 1
ATOM 2901 N N . ASP A 1 353 ? 2.429 2.884 23.683 1.00 86.69 353 ASP A N 1
ATOM 2902 C CA . ASP A 1 353 ? 2.942 1.660 24.312 1.00 86.69 353 ASP A CA 1
ATOM 2903 C C . ASP A 1 353 ? 3.825 0.853 23.342 1.00 86.69 353 ASP A C 1
ATOM 2905 O O . ASP A 1 353 ? 4.883 0.360 23.737 1.00 86.69 353 ASP A O 1
ATOM 2909 N N . ARG A 1 354 ? 3.462 0.774 22.049 1.00 88.94 354 ARG A N 1
ATOM 2910 C CA . ARG A 1 354 ? 4.321 0.162 21.017 1.00 88.94 354 ARG A CA 1
ATOM 2911 C C . ARG A 1 354 ? 5.647 0.910 20.878 1.00 88.94 354 ARG A C 1
ATOM 2913 O O . ARG A 1 354 ? 6.709 0.285 20.925 1.00 88.94 354 ARG A O 1
ATOM 2920 N N . ILE A 1 355 ? 5.591 2.231 20.706 1.00 85.06 355 ILE A N 1
ATOM 2921 C CA . ILE A 1 355 ? 6.772 3.066 20.450 1.00 85.06 355 ILE A CA 1
ATOM 2922 C C . ILE A 1 355 ? 7.717 3.073 21.660 1.00 85.06 355 ILE A C 1
ATOM 2924 O O . ILE A 1 355 ? 8.928 2.915 21.492 1.00 85.06 355 ILE A O 1
ATOM 2928 N N . VAL A 1 356 ? 7.186 3.219 22.878 1.00 81.12 356 VAL A N 1
ATOM 2929 C CA . VAL A 1 356 ? 7.969 3.237 24.123 1.00 81.12 356 VAL A CA 1
ATOM 2930 C C . VAL A 1 356 ? 8.658 1.893 24.337 1.00 81.12 356 VAL A C 1
ATOM 2932 O O . VAL A 1 356 ? 9.881 1.862 24.479 1.00 81.12 356 VAL A O 1
ATOM 2935 N N . LYS A 1 357 ? 7.924 0.775 24.267 1.00 71.94 357 LYS A N 1
ATOM 2936 C CA . LYS A 1 357 ? 8.503 -0.560 24.497 1.00 71.94 357 LYS A CA 1
ATOM 2937 C C . LYS A 1 357 ? 9.555 -0.942 23.462 1.00 71.94 357 LYS A C 1
ATOM 2939 O O . LYS A 1 357 ? 10.547 -1.586 23.804 1.00 71.94 357 LYS A O 1
ATOM 2944 N N . GLY A 1 358 ? 9.396 -0.507 22.213 1.00 63.94 358 GLY A N 1
ATOM 2945 C CA . GLY A 1 358 ? 10.425 -0.722 21.197 1.00 63.94 358 GLY A CA 1
ATOM 2946 C C . GLY A 1 358 ? 11.655 0.189 21.330 1.00 63.94 358 GLY A C 1
ATOM 2947 O O . GLY A 1 358 ? 12.692 -0.119 20.741 1.00 63.94 358 GLY A O 1
ATOM 2948 N N . LYS A 1 359 ? 11.595 1.277 22.120 1.00 62.97 359 LYS A N 1
ATOM 2949 C CA . LYS A 1 359 ? 12.792 2.027 22.555 1.00 62.97 359 LYS A CA 1
ATOM 2950 C C . LYS A 1 359 ? 13.506 1.312 23.705 1.00 62.97 359 LYS A C 1
ATOM 2952 O O . LYS A 1 359 ? 14.734 1.273 23.717 1.00 62.97 359 LYS A O 1
ATOM 2957 N N . SER A 1 360 ? 12.760 0.715 24.638 1.00 54.31 360 SER A N 1
ATOM 2958 C CA . SER A 1 360 ? 13.308 -0.013 25.794 1.00 54.31 360 SER A CA 1
ATOM 2959 C C . SER A 1 360 ? 14.176 -1.206 25.383 1.00 54.31 360 SER A C 1
ATOM 2961 O O . SER A 1 360 ? 15.215 -1.440 25.992 1.00 54.31 360 SER A O 1
ATOM 2963 N N . SER A 1 361 ? 13.804 -1.913 24.310 1.00 49.25 361 SER A N 1
ATOM 2964 C CA . SER A 1 361 ? 14.542 -3.085 23.813 1.00 49.25 361 SER A CA 1
ATOM 2965 C C . SER A 1 361 ? 15.918 -2.766 23.208 1.00 49.25 361 SER A C 1
ATOM 2967 O O . SER A 1 361 ? 16.628 -3.685 22.819 1.00 49.25 361 SER A O 1
ATOM 2969 N N . LYS A 1 362 ? 16.297 -1.485 23.063 1.00 45.56 362 LYS A N 1
ATOM 2970 C CA . LYS A 1 362 ? 17.641 -1.087 22.604 1.00 45.56 362 LYS A CA 1
ATOM 2971 C C . LYS A 1 362 ? 18.683 -1.045 23.723 1.00 45.56 362 LYS A C 1
ATOM 2973 O O . LYS A 1 362 ? 19.862 -1.020 23.410 1.00 45.56 362 LYS A O 1
ATOM 2978 N N . LYS A 1 363 ? 18.274 -0.997 24.997 1.00 41.19 363 LYS A N 1
ATOM 2979 C CA . LYS A 1 363 ? 19.206 -0.874 26.134 1.00 41.19 363 LYS A CA 1
ATOM 2980 C C . LYS A 1 363 ? 19.718 -2.218 26.674 1.00 41.19 363 LYS A C 1
ATOM 2982 O O . LYS A 1 363 ? 20.406 -2.221 27.684 1.00 41.19 363 LYS A O 1
ATOM 2987 N N . SER A 1 364 ? 19.362 -3.340 26.049 1.00 37.44 364 SER A N 1
ATOM 2988 C CA . SER A 1 364 ? 19.626 -4.684 26.577 1.00 37.44 364 SER A CA 1
ATOM 2989 C C . SER A 1 364 ? 20.420 -5.592 25.630 1.00 37.44 364 SER A C 1
ATOM 2991 O O . SER A 1 364 ? 20.198 -6.796 25.663 1.00 37.44 364 SER A O 1
ATOM 2993 N N . ASN A 1 365 ? 21.297 -5.033 24.790 1.00 32.22 365 ASN A N 1
ATOM 2994 C CA . ASN A 1 365 ? 22.290 -5.793 24.021 1.00 32.22 365 ASN A CA 1
ATOM 2995 C C . ASN A 1 365 ? 23.666 -5.159 24.169 1.00 32.22 365 ASN A C 1
ATOM 2997 O O . ASN A 1 365 ? 23.737 -3.922 23.971 1.00 32.22 365 ASN A O 1
#

Nearest PDB structures (foldseek):
  7eew-assembly1_A  TM=3.310E-01  e=1.053E-02  Vibrio vulnificus YJ016
  1ydx-assembly1_A  TM=5.751E-01  e=3.416E-01  Mycoplasmoides genitalium
  3okg-assembly3_A  TM=3.698E-01  e=3.489E-02  Caldanaerobacter subterraneus subsp. tengcongensis MB4
  1yf2-assembly2_B  TM=2.758E-01  e=1.180E-02  Methanocaldococcus jannaschii DSM 2661
  5ybb-assembly1_G  TM=3.741E-01  e=1.627E-01  Caldanaerobacter subterraneus subsp. tengcongensis MB4

Sequence (365 aa):
MRFTYLEKYGGAEVRRSVVLDRKSLKPGKWFYLRAPKIFIEKILPKLTYKLGDFAEIKFGIKTGANDFFYMKDISQLYEADYLVNPKKFEEWGVKAGTKEELEKQGLIYIENRIGKKFAINIKDVSPLIKSPTELDSYIINEPTNLIFKPNPENKPGKESLKYIKWGEYQNVRIQKGKNKGDFIKGYNNLRTTKAHKPYWYNVPDLKPAHIIPNRFIKERHFVSLSSTPVLAGDACALVYPQKDKIMNVWYYMNSTVYYLVEELYGMRMGGGGAPLQILAGSYKALPCFNLNNLNEDEDKIELLNRTVLPFKEELKNEKRRKLDIYVLETIGFKEPEEIVEKLYESYVEVVNDRIVKGKSSKKSN